Protein AF-A0AAJ6YQG0-F1 (afdb_monomer_lite)

Structure (mmCIF, N/CA/C/O backbone):
data_AF-A0AAJ6YQG0-F1
#
_entry.id   AF-A0AAJ6YQG0-F1
#
loop_
_atom_site.group_PDB
_atom_site.id
_atom_site.type_symbol
_atom_site.label_atom_id
_atom_site.label_alt_id
_atom_site.label_comp_id
_atom_site.label_asym_id
_atom_site.label_entity_id
_atom_site.label_seq_id
_atom_site.pdbx_PDB_ins_code
_atom_site.Cartn_x
_atom_site.Cartn_y
_atom_site.Cartn_z
_atom_site.occupancy
_atom_site.B_iso_or_equiv
_atom_site.auth_seq_id
_atom_site.auth_comp_id
_atom_site.auth_asym_id
_atom_site.auth_atom_id
_atom_site.pdbx_PDB_model_num
ATOM 1 N N . MET A 1 1 ? -29.205 21.808 -17.549 1.00 44.16 1 MET A N 1
ATOM 2 C CA . MET A 1 1 ? -29.295 21.828 -19.025 1.00 44.16 1 MET A CA 1
ATOM 3 C C . MET A 1 1 ? -27.979 22.321 -19.609 1.00 44.16 1 MET A C 1
ATOM 5 O O . MET A 1 1 ? -27.707 23.507 -19.502 1.00 44.16 1 MET A O 1
ATOM 9 N N . LYS A 1 2 ? -27.175 21.412 -20.169 1.00 38.16 2 LYS A N 1
ATOM 10 C CA . LYS A 1 2 ? -26.395 21.542 -21.417 1.00 38.16 2 LYS A CA 1
ATOM 11 C C . LYS A 1 2 ? -25.356 20.422 -21.442 1.00 38.16 2 LYS A C 1
ATOM 13 O O . LYS A 1 2 ? -24.419 20.376 -20.659 1.00 38.16 2 LYS A O 1
ATOM 18 N N . THR A 1 3 ? -25.653 19.485 -22.323 1.00 34.88 3 THR A N 1
ATOM 19 C CA . THR A 1 3 ? -24.883 18.332 -22.767 1.00 34.88 3 THR A CA 1
ATOM 20 C C . THR A 1 3 ? -23.610 18.764 -23.490 1.00 34.88 3 THR A C 1
ATOM 22 O O . THR A 1 3 ? -23.676 19.640 -24.352 1.00 34.88 3 THR A O 1
ATOM 25 N N . GLN A 1 4 ? -22.495 18.084 -23.234 1.00 42.38 4 GLN A N 1
ATOM 26 C CA . GLN A 1 4 ? -21.408 17.962 -24.203 1.00 42.38 4 GLN A CA 1
ATOM 27 C C . GLN A 1 4 ? -21.122 16.480 -24.440 1.00 42.38 4 GLN A C 1
ATOM 29 O O . GLN A 1 4 ? -20.948 15.693 -23.514 1.00 42.38 4 GLN A O 1
ATOM 34 N N . TYR A 1 5 ? -21.196 16.135 -25.720 1.00 38.44 5 TYR A N 1
ATOM 35 C CA . TYR A 1 5 ? -21.030 14.820 -26.311 1.00 38.44 5 TYR A CA 1
ATOM 36 C C . TYR A 1 5 ? -19.570 14.355 -26.249 1.00 38.44 5 TYR A C 1
ATOM 38 O O . TYR A 1 5 ? -18.657 15.131 -26.516 1.00 38.44 5 TYR A O 1
ATOM 46 N N . CYS A 1 6 ? -19.380 13.060 -26.005 1.00 33.62 6 CYS A N 1
ATOM 47 C CA . CYS A 1 6 ? -18.170 12.317 -26.339 1.00 33.62 6 CYS A CA 1
ATOM 48 C C . CYS A 1 6 ? -18.461 11.529 -27.633 1.00 33.62 6 CYS A C 1
ATOM 50 O O . CYS A 1 6 ? -19.398 10.724 -27.634 1.00 33.62 6 CYS A O 1
ATOM 52 N N . PRO A 1 7 ? -17.756 11.768 -28.753 1.00 49.28 7 PRO A N 1
ATOM 53 C CA . PRO A 1 7 ? -17.841 10.905 -29.921 1.00 49.28 7 PRO A CA 1
ATOM 54 C C . PRO A 1 7 ? -16.846 9.748 -29.751 1.00 49.28 7 PRO A C 1
ATOM 56 O O . PRO A 1 7 ? -15.781 9.945 -29.180 1.00 49.28 7 PRO A O 1
ATOM 59 N N . LEU A 1 8 ? -17.175 8.574 -30.299 1.00 42.28 8 LEU A N 1
ATOM 60 C CA . LEU A 1 8 ? -16.436 7.294 -30.228 1.00 42.28 8 LEU A CA 1
ATOM 61 C C . LEU A 1 8 ? -16.879 6.309 -29.130 1.00 42.28 8 LEU A C 1
ATOM 63 O O . LEU A 1 8 ? -16.070 5.635 -28.508 1.00 42.28 8 LEU A O 1
ATOM 67 N N . CYS A 1 9 ? -18.190 6.118 -28.992 1.00 35.25 9 CYS A N 1
ATOM 68 C CA . CYS A 1 9 ? -18.743 4.826 -28.582 1.00 35.25 9 CYS A CA 1
ATOM 69 C C . CYS A 1 9 ? -19.637 4.321 -29.713 1.00 35.25 9 CYS A C 1
ATOM 71 O O . CYS A 1 9 ? -20.825 4.643 -29.758 1.00 35.25 9 CYS A O 1
ATOM 73 N N . ASN A 1 10 ? -19.061 3.554 -30.644 1.00 37.44 10 ASN A N 1
ATOM 74 C CA . ASN A 1 10 ? -19.851 2.738 -31.556 1.00 37.44 10 ASN A CA 1
ATOM 75 C C . ASN A 1 10 ? -19.895 1.298 -31.046 1.00 37.44 10 ASN A C 1
ATOM 77 O O . ASN A 1 10 ? -18.898 0.716 -30.631 1.00 37.44 10 ASN A O 1
ATOM 81 N N . ARG A 1 11 ? -21.129 0.811 -31.017 1.00 39.31 11 ARG A N 1
ATOM 82 C CA . ARG A 1 11 ? -21.650 -0.382 -30.360 1.00 39.31 11 ARG A CA 1
ATOM 83 C C . ARG A 1 11 ? -21.027 -1.680 -30.868 1.00 39.31 11 ARG A C 1
ATOM 85 O O . ARG A 1 11 ? -20.814 -1.851 -32.061 1.00 39.31 11 ARG A O 1
ATOM 92 N N . GLY A 1 12 ? -20.942 -2.641 -29.956 1.00 31.73 12 GLY A N 1
ATOM 93 C CA . GLY A 1 12 ? -20.806 -4.060 -30.262 1.00 31.73 12 GLY A CA 1
ATOM 94 C C . GLY A 1 12 ? -20.997 -4.905 -29.008 1.00 31.73 12 GLY A C 1
ATOM 95 O O . GLY A 1 12 ? -20.065 -5.553 -28.556 1.00 31.73 12 GLY A O 1
ATOM 96 N N . GLY A 1 13 ? -22.181 -4.839 -28.395 1.00 33.53 13 GLY A N 1
ATOM 97 C CA . GLY A 1 13 ? -22.559 -5.770 -27.336 1.00 33.53 13 GLY A CA 1
ATOM 98 C C . GLY A 1 13 ? -23.058 -7.076 -27.943 1.00 33.53 13 GLY A C 1
ATOM 99 O O . GLY A 1 13 ? -23.941 -7.039 -28.795 1.00 33.53 13 GLY A O 1
ATOM 100 N N . LEU A 1 14 ? -22.539 -8.209 -27.470 1.00 32.84 14 LEU A N 1
ATOM 101 C CA . LEU A 1 14 ? -23.221 -9.498 -27.533 1.00 32.84 14 LEU A CA 1
ATOM 102 C C . LEU A 1 14 ? -22.923 -10.312 -26.267 1.00 32.84 14 LEU A C 1
ATOM 104 O O . LEU A 1 14 ? -21.795 -10.434 -25.802 1.00 32.84 14 LEU A O 1
ATOM 108 N N . SER A 1 15 ? -24.033 -10.792 -25.723 1.00 30.45 15 SER A N 1
ATOM 109 C CA . SER A 1 15 ? -24.281 -11.592 -24.531 1.00 30.45 15 SER A CA 1
ATOM 110 C C . SER A 1 15 ? -23.347 -12.783 -24.288 1.00 30.45 15 SER A C 1
ATOM 112 O O . SER A 1 15 ? -23.173 -13.635 -25.152 1.00 30.45 15 SER A O 1
ATOM 114 N N . VAL A 1 16 ? -22.906 -12.883 -23.029 1.00 35.56 16 VAL A N 1
ATOM 115 C CA . VAL A 1 16 ? -22.889 -14.066 -22.141 1.00 35.56 16 VAL A CA 1
ATOM 116 C C . VAL A 1 16 ? -23.195 -15.417 -22.801 1.00 35.56 16 VAL A C 1
ATOM 118 O O . VAL A 1 16 ? -24.342 -15.654 -23.188 1.00 35.56 16 VAL A O 1
ATOM 121 N N . ARG A 1 17 ? -22.226 -16.344 -22.743 1.00 32.53 17 ARG A N 1
ATOM 122 C CA . ARG A 1 17 ? -22.453 -17.763 -22.414 1.00 32.53 17 ARG A CA 1
ATOM 123 C C . ARG A 1 17 ? -21.289 -18.303 -21.583 1.00 32.53 17 ARG A C 1
ATOM 125 O O . ARG A 1 17 ? -20.129 -18.172 -21.957 1.00 32.53 17 ARG A O 1
ATOM 132 N N . ASN A 1 18 ? -21.653 -18.872 -20.438 1.00 36.12 18 ASN A N 1
ATOM 133 C CA . ASN A 1 18 ? -20.828 -19.762 -19.635 1.00 36.12 18 ASN A CA 1
ATOM 134 C C . ASN A 1 18 ? -20.522 -21.009 -20.460 1.00 36.12 18 ASN A C 1
ATOM 136 O O . ASN A 1 18 ? -21.467 -21.557 -21.009 1.00 36.12 18 ASN A O 1
ATOM 140 N N . ASP A 1 19 ? -19.277 -21.480 -20.454 1.00 33.25 19 ASP A N 1
ATOM 141 C CA . ASP A 1 19 ? -18.988 -22.907 -20.563 1.00 33.25 19 ASP A CA 1
ATOM 142 C C . ASP A 1 19 ? -17.667 -23.224 -19.857 1.00 33.25 19 ASP A C 1
ATOM 144 O O . ASP A 1 19 ? -16.580 -22.761 -20.200 1.00 33.25 19 ASP A O 1
ATOM 148 N N . THR A 1 20 ? -17.812 -24.011 -18.800 1.00 38.44 20 THR A N 1
ATOM 149 C CA . THR A 1 20 ? -16.765 -24.740 -18.099 1.00 38.44 20 THR A CA 1
ATOM 150 C C . THR A 1 20 ? -16.126 -25.755 -19.041 1.00 38.44 20 THR A C 1
ATOM 152 O O . THR A 1 20 ? -16.835 -26.624 -19.549 1.00 38.44 20 THR A O 1
ATOM 155 N N . VAL A 1 21 ? -14.801 -25.735 -19.205 1.00 34.84 21 VAL A N 1
ATOM 156 C CA . VAL A 1 21 ? -14.078 -26.862 -19.810 1.00 34.84 21 VAL A CA 1
ATOM 157 C C . VAL A 1 21 ? -12.979 -27.331 -18.869 1.00 34.84 21 VAL A C 1
ATOM 159 O O . VAL A 1 21 ? -12.197 -26.556 -18.323 1.00 34.84 21 VAL A O 1
ATOM 162 N N . LYS A 1 22 ? -13.043 -28.637 -18.634 1.00 30.55 22 LYS A N 1
ATOM 163 C CA . LYS A 1 22 ? -12.295 -29.444 -17.687 1.00 30.55 22 LYS A CA 1
ATOM 164 C C . LYS A 1 22 ? -10.837 -29.619 -18.112 1.00 30.55 22 LYS A C 1
ATOM 166 O O . LYS A 1 22 ? -10.517 -29.666 -19.294 1.00 30.55 22 LYS A O 1
ATOM 171 N N . PHE A 1 23 ? -10.005 -29.788 -17.089 1.00 35.78 23 PHE A N 1
ATOM 172 C CA . PHE A 1 23 ? -8.740 -30.513 -17.126 1.00 35.78 23 PHE A CA 1
ATOM 173 C C . PHE A 1 23 ? -8.924 -31.919 -17.710 1.00 35.78 23 PHE A C 1
ATOM 175 O O . PHE A 1 23 ? -9.833 -32.610 -17.267 1.00 35.78 23 PHE A O 1
ATOM 182 N N . ASP A 1 24 ? -8.027 -32.315 -18.617 1.00 33.84 24 ASP A N 1
ATOM 183 C CA . ASP A 1 24 ? -7.441 -33.658 -18.780 1.00 33.84 24 ASP A CA 1
ATOM 184 C C . ASP A 1 24 ? -6.255 -33.511 -19.765 1.00 33.84 24 ASP A C 1
ATOM 186 O O . ASP A 1 24 ? -6.412 -32.981 -20.858 1.00 33.84 24 ASP A O 1
ATOM 190 N N . ASN A 1 25 ? -5.003 -33.608 -19.307 1.00 34.53 25 ASN A N 1
ATOM 191 C CA . ASN A 1 25 ? -4.170 -34.815 -19.197 1.00 34.53 25 ASN A CA 1
ATOM 192 C C . ASN A 1 25 ? -3.677 -35.412 -20.533 1.00 34.53 25 ASN A C 1
ATOM 194 O O . ASN A 1 25 ? -4.472 -35.765 -21.393 1.00 34.53 25 ASN A O 1
ATOM 198 N N . LEU A 1 26 ? -2.349 -35.647 -20.559 1.00 32.94 26 LEU A N 1
ATOM 199 C CA . LEU A 1 26 ? -1.550 -36.615 -21.345 1.00 32.94 26 LEU A CA 1
ATOM 200 C C . LEU A 1 26 ? -0.653 -36.067 -22.471 1.00 32.94 26 LEU A C 1
ATOM 202 O O . LEU A 1 26 ? -1.104 -35.794 -23.574 1.00 32.94 26 LEU A O 1
ATOM 206 N N . HIS A 1 27 ? 0.655 -36.011 -22.178 1.00 35.28 27 HIS A N 1
ATOM 207 C CA . HIS A 1 27 ? 1.763 -36.784 -22.791 1.00 35.28 27 HIS A CA 1
ATOM 208 C C . HIS A 1 27 ? 3.077 -35.989 -22.628 1.00 35.28 27 HIS A C 1
ATOM 210 O O . HIS A 1 27 ? 3.288 -34.955 -23.240 1.00 35.28 27 HIS A O 1
ATOM 216 N N . SER A 1 28 ? 3.929 -36.339 -21.661 1.00 33.56 28 SER A N 1
ATOM 217 C CA . SER A 1 28 ? 5.008 -37.330 -21.821 1.00 33.56 28 SER A CA 1
ATOM 218 C C . SER A 1 28 ? 6.065 -36.932 -22.861 1.00 33.56 28 SER A C 1
ATOM 220 O O . SER A 1 28 ? 6.014 -37.368 -24.008 1.00 33.56 28 SER A O 1
ATOM 222 N N . CYS A 1 29 ? 7.114 -36.251 -22.402 1.00 29.38 29 CYS A N 1
ATOM 223 C CA . CYS A 1 29 ? 8.467 -36.463 -22.913 1.00 29.38 29 CYS A CA 1
ATOM 224 C C . CYS A 1 29 ? 9.449 -36.433 -21.741 1.00 29.38 29 CYS A C 1
ATOM 226 O O . CYS A 1 29 ? 9.897 -35.385 -21.285 1.00 29.38 29 CYS A O 1
ATOM 228 N N . LYS A 1 30 ? 9.732 -37.631 -21.225 1.00 34.78 30 LYS A N 1
ATOM 229 C CA . LYS A 1 30 ? 10.922 -37.915 -20.431 1.00 34.78 30 LYS A CA 1
ATOM 230 C C . LYS A 1 30 ? 12.088 -38.015 -21.412 1.00 34.78 30 LYS A C 1
ATOM 232 O O . LYS A 1 30 ? 12.078 -38.921 -22.238 1.00 34.78 30 LYS A O 1
ATOM 237 N N . TYR A 1 31 ? 13.101 -37.171 -21.266 1.00 36.62 31 TYR A N 1
ATOM 238 C CA . TYR A 1 31 ? 14.457 -37.554 -21.639 1.00 36.62 31 TYR A CA 1
ATOM 239 C C . TYR A 1 31 ? 15.362 -37.386 -20.427 1.00 36.62 31 TYR A C 1
ATOM 241 O O . TYR A 1 31 ? 15.377 -36.361 -19.750 1.00 36.62 31 TYR A O 1
ATOM 249 N N . LEU A 1 32 ? 15.992 -38.511 -20.113 1.00 35.84 32 LEU A N 1
ATOM 250 C CA . LEU A 1 32 ? 16.819 -38.791 -18.960 1.00 35.84 32 LEU A CA 1
ATOM 251 C C . LEU A 1 32 ? 18.134 -38.015 -19.021 1.00 35.84 32 LEU A C 1
ATOM 253 O O . LEU A 1 32 ? 18.735 -37.863 -20.081 1.00 35.84 32 LEU A O 1
ATOM 257 N N . LEU A 1 33 ? 18.590 -37.607 -17.839 1.00 33.78 33 LEU A N 1
ATOM 258 C CA . LEU A 1 33 ? 19.973 -37.247 -17.576 1.00 33.78 33 LEU A CA 1
ATOM 259 C C . LEU A 1 33 ? 20.886 -38.469 -17.742 1.00 33.78 33 LEU A C 1
ATOM 261 O O . LEU A 1 33 ? 20.567 -39.555 -17.258 1.00 33.78 33 LEU A O 1
ATOM 265 N N . THR A 1 34 ? 22.082 -38.241 -18.277 1.00 39.59 34 THR A N 1
ATOM 266 C CA . THR A 1 34 ? 23.276 -39.042 -17.977 1.00 39.59 34 THR A CA 1
ATOM 267 C C . THR A 1 34 ? 24.453 -38.099 -17.730 1.00 39.59 34 THR A C 1
ATOM 269 O O . THR A 1 34 ? 24.782 -37.324 -18.630 1.00 39.59 34 THR A O 1
ATOM 272 N N . PRO A 1 35 ? 25.115 -38.145 -16.563 1.00 46.44 35 PRO A N 1
ATOM 273 C CA . PRO A 1 35 ? 26.438 -37.571 -16.385 1.00 46.44 35 PRO A CA 1
ATOM 274 C C . PRO A 1 35 ? 27.489 -38.669 -16.593 1.00 46.44 35 PRO A C 1
ATOM 276 O O . PRO A 1 35 ? 27.361 -39.761 -16.043 1.00 46.44 35 PRO A O 1
ATOM 279 N N . VAL A 1 36 ? 28.544 -38.389 -17.356 1.00 36.44 36 VAL A N 1
ATOM 280 C CA . VAL A 1 36 ? 29.751 -39.226 -17.360 1.00 36.44 36 VAL A CA 1
ATOM 281 C C . VAL A 1 36 ? 30.954 -38.328 -17.120 1.00 36.44 36 VAL A C 1
ATOM 283 O O . VAL A 1 36 ? 31.145 -37.303 -17.771 1.00 36.44 36 VAL A O 1
ATOM 286 N N . THR A 1 37 ? 31.690 -38.720 -16.091 1.00 35.41 37 THR A N 1
ATOM 287 C CA . THR A 1 37 ? 32.892 -38.119 -15.531 1.00 35.41 37 THR A CA 1
ATOM 288 C C . THR A 1 37 ? 34.122 -38.307 -16.418 1.00 35.41 37 THR A C 1
ATOM 290 O O . THR A 1 37 ? 34.143 -39.119 -17.338 1.00 35.41 37 THR A O 1
ATOM 293 N N . ALA A 1 38 ? 35.135 -37.507 -16.097 1.00 33.22 38 ALA A N 1
ATOM 294 C CA . ALA A 1 38 ? 36.383 -37.280 -16.803 1.00 33.22 38 ALA A CA 1
ATOM 295 C C . ALA A 1 38 ? 37.356 -38.476 -16.886 1.00 33.22 38 ALA A C 1
ATOM 297 O O . ALA A 1 38 ? 37.227 -39.459 -16.165 1.00 33.22 38 ALA A O 1
ATOM 298 N N . GLU A 1 39 ? 38.391 -38.241 -17.708 1.00 32.09 39 GLU A N 1
ATOM 299 C CA . GLU A 1 39 ? 39.729 -38.859 -17.749 1.00 32.09 39 GLU A CA 1
ATOM 300 C C . GLU A 1 39 ? 39.980 -39.970 -18.780 1.00 32.09 39 GLU A C 1
ATOM 302 O O . GLU A 1 39 ? 39.841 -41.158 -18.521 1.00 32.09 39 GLU A O 1
ATOM 307 N N . SER A 1 40 ? 40.545 -39.565 -19.924 1.00 33.28 40 SER A N 1
ATOM 308 C CA . SER A 1 40 ? 41.647 -40.305 -20.548 1.00 33.28 40 SER A CA 1
ATOM 309 C C . SER A 1 40 ? 42.506 -39.358 -21.390 1.00 33.28 40 SER A C 1
ATOM 311 O O . SER A 1 40 ? 42.191 -39.026 -22.534 1.00 33.28 40 SER A O 1
ATOM 313 N N . LEU A 1 41 ? 43.605 -38.909 -20.788 1.00 32.94 41 LEU A N 1
ATOM 314 C CA . LEU A 1 41 ? 44.771 -38.382 -21.485 1.00 32.94 41 LEU A CA 1
ATOM 315 C C . LEU A 1 41 ? 45.368 -39.494 -22.359 1.00 32.94 41 LEU A C 1
ATOM 317 O O . LEU A 1 41 ? 45.613 -40.591 -21.862 1.00 32.94 41 LEU A O 1
ATOM 321 N N . THR A 1 42 ? 45.661 -39.208 -23.626 1.00 32.62 42 THR A N 1
ATOM 322 C CA . THR A 1 42 ? 47.021 -39.231 -24.207 1.00 32.62 42 THR A CA 1
ATOM 323 C C . THR A 1 42 ? 46.982 -39.294 -25.736 1.00 32.62 42 THR A C 1
ATOM 325 O O . THR A 1 42 ? 46.169 -39.985 -26.337 1.00 32.62 42 THR A O 1
ATOM 328 N N . ASN A 1 43 ? 47.962 -38.610 -26.331 1.00 33.34 43 ASN A N 1
ATOM 329 C CA . ASN A 1 43 ? 48.446 -38.727 -27.707 1.00 33.34 43 ASN A CA 1
ATOM 330 C C . ASN A 1 43 ? 47.670 -37.983 -28.800 1.00 33.34 43 ASN A C 1
ATOM 332 O O . ASN A 1 43 ? 46.832 -38.543 -29.489 1.00 33.34 43 ASN A O 1
ATOM 336 N N . LEU A 1 44 ? 48.119 -36.754 -29.073 1.00 31.89 44 LEU A N 1
ATOM 337 C CA . LEU A 1 44 ? 48.793 -36.456 -30.344 1.00 31.89 44 LEU A CA 1
ATOM 338 C C . LEU A 1 44 ? 49.575 -35.145 -30.213 1.00 31.89 44 LEU A C 1
ATOM 340 O O . LEU A 1 44 ? 49.135 -34.051 -30.551 1.00 31.89 44 LEU A O 1
ATOM 344 N N . GLN A 1 45 ? 50.783 -35.290 -29.683 1.00 34.38 45 GLN A N 1
ATOM 345 C CA . GLN A 1 45 ? 51.794 -34.253 -29.604 1.00 34.38 45 GLN A CA 1
ATOM 346 C C . GLN A 1 45 ? 52.796 -34.509 -30.731 1.00 34.38 45 GLN A C 1
ATOM 348 O O . GLN A 1 45 ? 53.589 -35.442 -30.631 1.00 34.38 45 GLN A O 1
ATOM 353 N N . LYS A 1 46 ? 52.718 -33.718 -31.813 1.00 37.12 46 LYS A N 1
ATOM 354 C CA . LYS A 1 46 ? 53.845 -33.282 -32.672 1.00 37.12 46 LYS A CA 1
ATOM 355 C C . LYS A 1 46 ? 53.336 -32.550 -33.922 1.00 37.12 46 LYS A C 1
ATOM 357 O O . LYS A 1 46 ? 53.126 -33.158 -34.965 1.00 37.12 46 LYS A O 1
ATOM 362 N N . LYS A 1 47 ? 53.223 -31.225 -33.810 1.00 29.55 47 LYS A N 1
ATOM 363 C CA . LYS A 1 47 ? 53.710 -30.242 -34.799 1.00 29.55 47 LYS A CA 1
ATOM 364 C C . LYS A 1 47 ? 53.510 -28.833 -34.227 1.00 29.55 47 LYS A C 1
ATOM 366 O O . LYS A 1 47 ? 52.467 -28.225 -34.405 1.00 29.55 47 LYS A O 1
ATOM 371 N N . CYS A 1 48 ? 54.533 -28.339 -33.530 1.00 27.83 48 CYS A N 1
ATOM 372 C CA . CYS A 1 48 ? 54.686 -26.923 -33.205 1.00 27.83 48 CYS A CA 1
ATOM 373 C C . CYS A 1 48 ? 56.006 -26.426 -33.799 1.00 27.83 48 CYS A C 1
ATOM 375 O O . CYS A 1 48 ? 57.077 -26.740 -33.290 1.00 27.83 48 CYS A O 1
ATOM 377 N N . GLN A 1 49 ? 55.887 -25.654 -34.870 1.00 36.19 49 GLN A N 1
ATOM 378 C CA . GLN A 1 49 ? 56.764 -24.574 -35.328 1.00 36.19 49 GLN A CA 1
ATOM 379 C C . GLN A 1 49 ? 55.778 -23.636 -36.038 1.00 36.19 49 GLN A C 1
ATOM 381 O O . GLN A 1 49 ? 54.990 -24.119 -36.840 1.00 36.19 49 GLN A O 1
ATOM 386 N N . THR A 1 50 ? 55.635 -22.344 -35.802 1.00 33.34 50 THR A N 1
ATOM 387 C CA . THR A 1 50 ? 56.288 -21.309 -34.996 1.00 33.34 50 THR A CA 1
ATOM 388 C C . THR A 1 50 ? 55.312 -20.134 -35.073 1.00 33.34 50 THR A C 1
ATOM 390 O O . THR A 1 50 ? 54.823 -19.872 -36.164 1.00 33.34 50 THR A O 1
ATOM 393 N N . MET A 1 51 ? 55.049 -19.424 -33.978 1.00 30.16 51 MET A N 1
ATOM 394 C CA . MET A 1 51 ? 55.060 -17.954 -33.943 1.00 30.16 51 MET A CA 1
ATOM 395 C C . MET A 1 51 ? 54.887 -17.505 -32.493 1.00 30.16 51 MET A C 1
ATOM 397 O O . MET A 1 51 ? 53.824 -17.617 -31.889 1.00 30.16 51 MET A O 1
ATOM 401 N N . ASN A 1 52 ? 55.993 -17.015 -31.948 1.00 40.09 52 ASN A N 1
ATOM 402 C CA . ASN A 1 52 ? 56.054 -16.283 -30.700 1.00 40.09 52 ASN A CA 1
ATOM 403 C C . ASN A 1 52 ? 55.351 -14.932 -30.881 1.00 40.09 52 ASN A C 1
ATOM 405 O O . ASN A 1 52 ? 55.855 -14.083 -31.612 1.00 40.09 52 ASN A O 1
ATOM 409 N N . HIS A 1 53 ? 54.254 -14.698 -30.164 1.00 38.69 53 HIS A N 1
ATOM 410 C CA . HIS A 1 53 ? 53.912 -13.349 -29.723 1.00 38.69 53 HIS A CA 1
ATOM 411 C C . HIS A 1 53 ? 54.261 -13.252 -28.234 1.00 38.69 53 HIS A C 1
ATOM 413 O O . HIS A 1 53 ? 53.758 -14.060 -27.451 1.00 38.69 53 HIS A O 1
ATOM 419 N N . PRO A 1 54 ? 55.118 -12.308 -27.804 1.00 41.09 54 PRO A N 1
ATOM 420 C CA . PRO A 1 54 ? 55.315 -12.073 -26.386 1.00 41.09 54 PRO A CA 1
ATOM 421 C C . PRO A 1 54 ? 54.016 -11.480 -25.844 1.00 41.09 54 PRO A C 1
ATOM 423 O O . PRO A 1 54 ? 53.635 -10.360 -26.183 1.00 41.09 54 PRO A O 1
ATOM 426 N N . GLN A 1 55 ? 53.309 -12.255 -25.028 1.00 45.75 55 GLN A N 1
ATOM 427 C CA . GLN A 1 55 ? 52.144 -11.784 -24.297 1.00 45.75 55 GLN A CA 1
ATOM 428 C C . GLN A 1 55 ? 52.654 -10.837 -23.209 1.00 45.75 55 GLN A C 1
ATOM 430 O O . GLN A 1 55 ? 53.083 -11.244 -22.130 1.00 45.75 55 GLN A O 1
ATOM 435 N N . ILE A 1 56 ? 52.704 -9.552 -23.548 1.00 46.78 56 ILE A N 1
ATOM 436 C CA . ILE A 1 56 ? 53.030 -8.484 -22.611 1.00 46.78 56 ILE A CA 1
ATOM 437 C C . ILE A 1 56 ? 51.879 -8.440 -21.608 1.00 46.78 56 ILE A C 1
ATOM 439 O O . ILE A 1 56 ? 50.769 -8.027 -21.942 1.00 46.78 56 ILE A O 1
ATOM 443 N N . PHE A 1 57 ? 52.133 -8.878 -20.375 1.00 51.31 57 PHE A N 1
ATOM 444 C CA . PHE A 1 57 ? 51.246 -8.609 -19.251 1.00 51.31 57 PHE A CA 1
ATOM 445 C C . PHE A 1 57 ? 51.204 -7.093 -19.032 1.00 51.31 57 PHE A C 1
ATOM 447 O O . PHE A 1 57 ? 52.068 -6.503 -18.385 1.00 51.31 57 PHE A O 1
ATOM 454 N N . GLY A 1 58 ? 50.214 -6.446 -19.643 1.00 53.56 58 GLY A N 1
ATOM 455 C CA . GLY A 1 58 ? 49.923 -5.037 -19.436 1.00 53.56 58 GLY A CA 1
ATOM 456 C C . GLY A 1 58 ? 49.394 -4.826 -18.024 1.00 53.56 58 GLY A C 1
ATOM 457 O O . GLY A 1 58 ? 48.438 -5.473 -17.599 1.00 53.56 58 GLY A O 1
ATOM 458 N N . ASN A 1 59 ? 50.025 -3.915 -17.290 1.00 56.56 59 ASN A N 1
ATOM 459 C CA . ASN A 1 59 ? 49.611 -3.527 -15.949 1.00 56.56 59 ASN A CA 1
ATOM 460 C C . ASN A 1 59 ? 48.139 -3.063 -15.972 1.00 56.56 59 ASN A C 1
ATOM 462 O O . ASN A 1 59 ? 47.793 -2.083 -16.632 1.00 56.56 59 ASN A O 1
ATOM 466 N N . LEU A 1 60 ? 47.267 -3.758 -15.235 1.00 56.66 60 LEU A N 1
ATOM 467 C CA . LEU A 1 60 ? 45.810 -3.531 -15.164 1.00 56.66 60 LEU A CA 1
ATOM 468 C C . LEU A 1 60 ? 45.416 -2.184 -14.521 1.00 56.66 60 LEU A C 1
ATOM 470 O O . LEU A 1 60 ? 44.241 -1.918 -14.281 1.00 56.66 60 LEU A O 1
ATOM 474 N N . THR A 1 61 ? 46.387 -1.327 -14.216 1.00 53.06 61 THR A N 1
ATOM 475 C CA . THR A 1 61 ? 46.207 -0.044 -13.533 1.00 53.06 61 THR A CA 1
ATOM 476 C C . THR A 1 61 ? 45.688 1.080 -14.431 1.00 53.06 61 THR A C 1
ATOM 478 O O . THR A 1 61 ? 45.253 2.092 -13.893 1.00 53.06 61 THR A O 1
ATOM 481 N N . PHE A 1 62 ? 45.678 0.910 -15.758 1.00 51.84 62 PHE A N 1
ATOM 482 C CA . PHE A 1 62 ? 45.253 1.946 -16.717 1.00 51.84 62 PHE A CA 1
ATOM 483 C C . PHE A 1 62 ? 44.117 1.525 -17.667 1.00 51.84 62 PHE A C 1
ATOM 485 O O . PHE A 1 62 ? 43.847 2.200 -18.657 1.00 51.84 62 PHE A O 1
ATOM 492 N N . ASN A 1 63 ? 43.420 0.423 -17.377 1.00 52.19 63 ASN A N 1
ATOM 493 C CA . ASN A 1 63 ? 42.311 -0.038 -18.212 1.00 52.19 63 ASN A CA 1
ATOM 494 C C . ASN A 1 63 ? 41.015 0.722 -17.877 1.00 52.19 63 ASN A C 1
ATOM 496 O O . ASN A 1 63 ? 40.423 0.513 -16.820 1.00 52.19 63 ASN A O 1
ATOM 500 N N . GLN A 1 64 ? 40.546 1.576 -18.790 1.00 55.84 64 GLN A N 1
ATOM 501 C CA . GLN A 1 64 ? 39.393 2.471 -18.582 1.00 55.84 64 GLN A CA 1
ATOM 502 C C . GLN A 1 64 ? 38.035 1.740 -18.474 1.00 55.84 64 GLN A C 1
ATOM 504 O O . GLN A 1 64 ? 37.022 2.360 -18.171 1.00 55.84 64 GLN A O 1
ATOM 509 N N . ARG A 1 65 ? 38.012 0.416 -18.686 1.00 56.59 65 ARG A N 1
ATOM 510 C CA . ARG A 1 65 ? 36.827 -0.451 -18.534 1.00 56.59 65 ARG A CA 1
ATOM 511 C C . ARG A 1 65 ? 36.729 -1.136 -17.162 1.00 56.59 65 ARG A C 1
ATOM 513 O O . ARG A 1 65 ? 35.729 -1.787 -16.884 1.00 56.59 65 ARG A O 1
ATOM 520 N N . LEU A 1 66 ? 37.741 -1.001 -16.298 1.00 49.56 66 LEU A N 1
ATOM 521 C CA . LEU A 1 66 ? 37.720 -1.535 -14.932 1.00 49.56 66 LEU A CA 1
ATOM 522 C C . LEU A 1 66 ? 37.292 -0.442 -13.945 1.00 49.56 66 LEU A C 1
ATOM 524 O O . LEU A 1 66 ? 38.115 0.305 -13.417 1.00 49.56 66 LEU A O 1
ATOM 528 N N . MET A 1 67 ? 35.990 -0.372 -13.674 1.00 44.03 67 MET A N 1
ATOM 529 C CA . MET A 1 67 ? 35.434 0.448 -12.597 1.00 44.03 67 MET A CA 1
ATOM 530 C C . MET A 1 67 ? 35.820 -0.164 -11.244 1.00 44.03 67 MET A C 1
ATOM 532 O O . MET A 1 67 ? 35.244 -1.155 -10.799 1.00 44.03 67 MET A O 1
ATOM 536 N N . ARG A 1 68 ? 36.820 0.416 -10.571 1.00 52.91 68 ARG A N 1
ATOM 537 C CA . ARG A 1 68 ? 37.060 0.148 -9.148 1.00 52.91 68 ARG A CA 1
ATOM 538 C C . ARG A 1 68 ? 35.974 0.868 -8.356 1.00 52.91 68 ARG A C 1
ATOM 540 O O . ARG A 1 68 ? 36.021 2.088 -8.224 1.00 52.91 68 ARG A O 1
ATOM 547 N N . ASN A 1 69 ? 35.004 0.118 -7.845 1.00 39.31 69 ASN A N 1
ATOM 548 C CA . ASN A 1 69 ? 33.995 0.637 -6.928 1.00 39.31 69 ASN A CA 1
ATOM 549 C C . ASN A 1 69 ? 34.690 1.272 -5.714 1.00 39.31 69 ASN A C 1
ATOM 551 O O . ASN A 1 69 ? 35.304 0.581 -4.902 1.00 39.31 69 ASN A O 1
ATOM 555 N N . ASN A 1 70 ? 34.614 2.597 -5.613 1.00 47.66 70 ASN A N 1
ATOM 556 C CA . ASN A 1 70 ? 35.098 3.345 -4.464 1.00 47.66 70 ASN A CA 1
ATOM 557 C C . ASN A 1 70 ? 33.980 3.398 -3.411 1.00 47.66 70 ASN A C 1
ATOM 559 O O . ASN A 1 70 ? 32.994 4.104 -3.600 1.00 47.66 70 ASN A O 1
ATOM 563 N N . ILE A 1 71 ? 34.113 2.629 -2.326 1.00 41.34 71 ILE A N 1
ATOM 564 C CA . ILE A 1 71 ? 33.107 2.541 -1.246 1.00 41.34 71 ILE A CA 1
ATOM 565 C C . ILE A 1 71 ? 33.416 3.494 -0.072 1.00 41.34 71 ILE A C 1
ATOM 567 O O . ILE A 1 71 ? 32.617 3.619 0.846 1.00 41.34 71 ILE A O 1
ATOM 571 N N . PHE A 1 72 ? 34.496 4.279 -0.107 1.00 43.09 72 PHE A N 1
ATOM 572 C CA . PHE A 1 72 ? 34.763 5.270 0.945 1.00 43.09 72 PHE A CA 1
ATOM 573 C C . PHE A 1 72 ? 34.736 6.691 0.390 1.00 43.09 72 PHE A C 1
ATOM 575 O O . PHE A 1 72 ? 35.761 7.285 0.069 1.00 43.09 72 PHE A O 1
ATOM 582 N N . SER A 1 73 ? 33.525 7.237 0.292 1.00 38.34 73 SER A N 1
ATOM 583 C CA . SER A 1 73 ? 33.305 8.675 0.131 1.00 38.34 73 SER A CA 1
ATOM 584 C C . SER A 1 73 ? 33.005 9.281 1.500 1.00 38.34 73 SER A C 1
ATOM 586 O O . SER A 1 73 ? 31.849 9.453 1.875 1.00 38.34 73 SER A O 1
ATOM 588 N N . THR A 1 74 ? 34.047 9.589 2.269 1.00 46.12 74 THR A N 1
ATOM 589 C CA . THR A 1 74 ? 33.940 10.549 3.375 1.00 46.12 74 THR A CA 1
ATOM 590 C C . THR A 1 74 ? 34.019 11.948 2.755 1.00 46.12 74 THR A C 1
ATOM 592 O O . THR A 1 74 ? 34.964 12.202 2.002 1.00 46.12 74 THR A O 1
ATOM 595 N N . PRO A 1 75 ? 33.070 12.868 3.002 1.00 45.12 75 PRO A N 1
ATOM 596 C CA . PRO A 1 75 ? 33.122 14.192 2.400 1.00 45.12 75 PRO A CA 1
ATOM 597 C C . PRO A 1 75 ? 34.237 15.002 3.070 1.00 45.12 75 PRO A C 1
ATOM 599 O O . PRO A 1 75 ? 34.081 15.490 4.187 1.00 45.12 75 PRO A O 1
ATOM 602 N N . VAL A 1 76 ? 35.381 15.137 2.396 1.00 44.56 76 VAL A N 1
ATOM 603 C CA . VAL A 1 76 ? 36.406 16.113 2.776 1.00 44.56 76 VAL A CA 1
ATOM 604 C C . VAL A 1 76 ? 36.087 17.417 2.060 1.00 44.56 76 VAL A C 1
ATOM 606 O O . VAL A 1 76 ? 36.075 17.496 0.832 1.00 44.56 76 VAL A O 1
ATOM 609 N N . VAL A 1 77 ? 35.794 18.427 2.871 1.00 45.09 77 VAL A N 1
ATOM 610 C CA . VAL A 1 77 ? 35.600 19.822 2.485 1.00 45.09 77 VAL A CA 1
ATOM 611 C C . VAL A 1 77 ? 36.765 20.288 1.605 1.00 45.09 77 VAL A C 1
ATOM 613 O O . VAL A 1 77 ? 37.938 20.081 1.910 1.00 45.09 77 VAL A O 1
ATOM 616 N N . MET A 1 78 ? 36.412 20.892 0.476 1.00 41.88 78 MET A N 1
ATOM 617 C CA . MET A 1 78 ? 37.327 21.381 -0.546 1.00 41.88 78 MET A CA 1
ATOM 618 C C . MET A 1 78 ? 38.083 22.630 -0.071 1.00 41.88 78 MET A C 1
ATOM 620 O O . MET A 1 78 ? 37.546 23.733 -0.123 1.00 41.88 78 MET A O 1
ATOM 624 N N . ASP A 1 79 ? 39.366 22.484 0.262 1.00 47.84 79 ASP A N 1
ATOM 625 C CA . ASP A 1 79 ? 40.340 23.586 0.223 1.00 47.84 79 ASP A CA 1
ATOM 626 C C . ASP A 1 79 ? 40.688 23.882 -1.255 1.00 47.84 79 ASP A C 1
ATOM 628 O O . ASP A 1 79 ? 41.706 23.430 -1.795 1.00 47.84 79 ASP A O 1
ATOM 632 N N . CYS A 1 80 ? 39.797 24.606 -1.942 1.00 56.00 80 CYS A N 1
ATOM 633 C CA . CYS A 1 80 ? 39.856 24.904 -3.382 1.00 56.00 80 CYS A CA 1
ATOM 634 C C . CYS A 1 80 ? 41.164 25.611 -3.810 1.00 56.00 80 CYS A C 1
ATOM 636 O O . CYS A 1 80 ? 41.707 25.347 -4.884 1.00 56.00 80 CYS A O 1
ATOM 638 N N . GLU A 1 81 ? 41.737 26.441 -2.940 1.00 56.44 81 GLU A N 1
ATOM 639 C CA . GLU A 1 81 ? 42.918 27.257 -3.251 1.00 56.44 81 GLU A CA 1
ATOM 640 C C . GLU A 1 81 ? 44.213 26.430 -3.305 1.00 56.44 81 GLU A C 1
ATOM 642 O O . GLU A 1 81 ? 45.034 26.579 -4.214 1.00 56.44 81 GLU A O 1
ATOM 647 N N . LYS A 1 82 ? 44.386 25.466 -2.390 1.00 58.12 82 LYS A N 1
ATOM 648 C CA . LYS A 1 82 ? 45.611 24.646 -2.312 1.00 58.12 82 LYS A CA 1
ATOM 649 C C . LYS A 1 82 ? 45.734 23.675 -3.493 1.00 58.12 82 LYS A C 1
ATOM 651 O O . LYS A 1 82 ? 46.848 23.353 -3.914 1.00 58.12 82 LYS A O 1
ATOM 656 N N . ALA A 1 83 ? 44.612 23.221 -4.055 1.00 61.31 83 ALA A N 1
ATOM 657 C CA . ALA A 1 83 ? 44.590 22.349 -5.231 1.00 61.31 83 ALA A CA 1
ATOM 658 C C . ALA A 1 83 ? 44.926 23.104 -6.532 1.00 61.31 83 ALA A C 1
ATOM 660 O O . ALA A 1 83 ? 45.634 22.570 -7.391 1.00 61.31 83 ALA A O 1
ATOM 661 N N . GLN A 1 84 ? 44.479 24.357 -6.664 1.00 66.62 84 GLN A N 1
ATOM 662 C CA . GLN A 1 84 ? 44.796 25.214 -7.812 1.00 66.62 84 GLN A CA 1
ATOM 663 C C . GLN A 1 84 ? 46.274 25.636 -7.815 1.00 66.62 84 GLN A C 1
ATOM 665 O O . GLN A 1 84 ? 46.941 25.540 -8.849 1.00 66.62 84 GLN A O 1
ATOM 670 N N . VAL A 1 85 ? 46.828 25.981 -6.646 1.00 71.12 85 VAL A N 1
ATOM 671 C CA . VAL A 1 85 ? 48.253 26.325 -6.493 1.00 71.12 85 VAL A CA 1
ATOM 672 C C . VAL A 1 85 ? 49.161 25.134 -6.832 1.00 71.12 85 VAL A C 1
ATOM 674 O O . VAL A 1 85 ? 50.161 25.305 -7.530 1.00 71.12 85 VAL A O 1
ATOM 677 N N . LYS A 1 86 ? 48.796 23.905 -6.436 1.00 72.38 86 LYS A N 1
ATOM 678 C CA . LYS A 1 86 ? 49.548 22.690 -6.810 1.00 72.38 86 LYS A CA 1
ATOM 679 C C . LYS A 1 86 ? 49.563 22.451 -8.323 1.00 72.38 86 LYS A C 1
ATOM 681 O O . LYS A 1 86 ? 50.630 22.179 -8.871 1.00 72.38 86 LYS A O 1
ATOM 686 N N . LYS A 1 87 ? 48.424 22.622 -9.008 1.00 74.38 87 LYS A N 1
ATOM 687 C CA . LYS A 1 87 ? 48.348 22.518 -10.478 1.00 74.38 87 LYS A CA 1
ATOM 688 C C . LYS A 1 87 ? 49.194 23.587 -11.177 1.00 74.38 87 LYS A C 1
ATOM 690 O O . LYS A 1 87 ? 49.874 23.273 -12.151 1.00 74.38 87 LYS A O 1
ATOM 695 N N . TYR A 1 88 ? 49.211 24.820 -10.665 1.00 75.31 88 TYR A N 1
ATOM 696 C CA . TYR A 1 88 ? 50.041 25.901 -11.209 1.00 75.31 88 TYR A CA 1
ATOM 697 C C . TYR A 1 88 ? 51.546 25.633 -11.026 1.00 75.31 88 TYR A C 1
ATOM 699 O O . TYR A 1 88 ? 52.323 25.799 -11.966 1.00 75.31 88 TYR A O 1
ATOM 707 N N . ILE A 1 89 ? 51.964 25.134 -9.856 1.00 79.50 89 ILE A N 1
ATOM 708 C CA . ILE A 1 89 ? 53.362 24.746 -9.588 1.00 79.50 89 ILE A CA 1
ATOM 709 C C . ILE A 1 89 ? 53.794 23.583 -10.492 1.00 79.50 89 ILE A C 1
ATOM 711 O O . ILE A 1 89 ? 54.904 23.598 -11.030 1.00 79.50 89 ILE A O 1
ATOM 715 N N . GLU A 1 90 ? 52.931 22.587 -10.695 1.00 79.06 90 GLU A N 1
ATOM 716 C CA . GLU A 1 90 ? 53.225 21.448 -11.569 1.00 79.06 90 GLU A CA 1
ATOM 717 C C . GLU A 1 90 ? 53.308 21.865 -13.046 1.00 79.06 90 GLU A C 1
ATOM 719 O O . GLU A 1 90 ?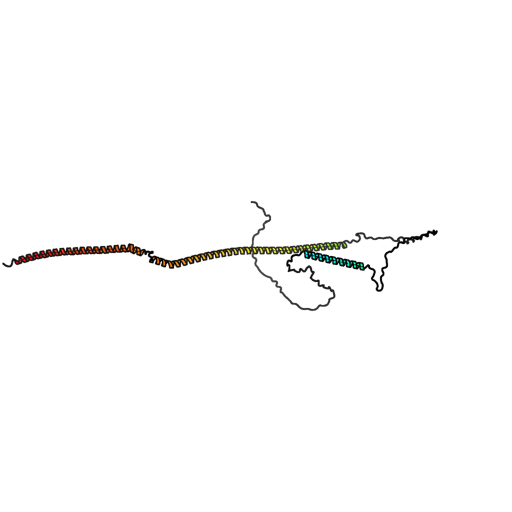 54.229 21.450 -13.754 1.00 79.06 90 GLU A O 1
ATOM 724 N N . MET A 1 91 ? 52.423 22.759 -13.500 1.00 79.19 91 MET A N 1
ATOM 725 C CA . MET A 1 91 ? 52.488 23.337 -14.846 1.00 79.19 91 MET A CA 1
ATOM 726 C C . MET A 1 91 ? 53.792 24.128 -15.054 1.00 79.19 91 MET A C 1
ATOM 728 O O . MET A 1 91 ? 54.454 23.959 -16.082 1.00 79.19 91 MET A O 1
ATOM 732 N N . LYS A 1 92 ? 54.218 24.915 -14.055 1.00 81.88 92 LYS A N 1
ATOM 733 C CA . LYS A 1 92 ? 55.470 25.690 -14.093 1.00 81.88 92 LYS A CA 1
ATOM 734 C C . LYS A 1 92 ? 56.710 24.784 -14.127 1.00 81.88 92 LYS A C 1
ATOM 736 O O . LYS A 1 92 ? 57.633 25.053 -14.893 1.00 81.88 92 LYS A O 1
ATOM 741 N N . LYS A 1 93 ? 56.699 23.666 -13.384 1.00 81.12 93 LYS A N 1
ATOM 742 C CA . LYS A 1 93 ? 57.749 22.628 -13.449 1.00 81.12 93 LYS A CA 1
ATOM 743 C C . LYS A 1 93 ? 57.800 21.934 -14.813 1.00 81.12 93 LYS A C 1
ATOM 745 O O . LYS A 1 93 ? 58.884 21.714 -15.346 1.00 81.12 93 LYS A O 1
ATOM 750 N N . ARG A 1 94 ? 56.650 21.621 -15.420 1.00 81.25 94 ARG A N 1
ATOM 751 C CA . ARG A 1 94 ? 56.604 21.023 -16.768 1.00 81.25 94 ARG A CA 1
ATOM 752 C C . ARG A 1 94 ? 57.131 21.984 -17.838 1.00 81.25 94 ARG A C 1
ATOM 754 O O . ARG A 1 94 ? 57.847 21.549 -18.734 1.00 81.25 94 ARG A O 1
ATOM 761 N N . GLN A 1 95 ? 56.840 23.281 -17.729 1.00 82.00 95 GLN A N 1
ATOM 762 C CA . GLN A 1 95 ? 57.390 24.295 -18.638 1.00 82.00 95 GLN A CA 1
ATOM 763 C C . GLN A 1 95 ? 58.906 24.476 -18.477 1.00 82.00 95 GLN A C 1
ATOM 765 O O . GLN A 1 95 ? 59.599 24.602 -19.485 1.00 82.00 95 GLN A O 1
ATOM 770 N N . SER A 1 96 ? 59.444 24.448 -17.250 1.00 80.56 96 SER A N 1
ATOM 771 C CA . SER A 1 96 ? 60.899 24.531 -17.045 1.00 80.56 96 SER A CA 1
ATOM 772 C C . SER A 1 96 ? 61.641 23.310 -17.595 1.00 80.56 96 SER A C 1
ATOM 774 O O . SER A 1 96 ? 62.725 23.469 -18.145 1.00 80.56 96 SER A O 1
ATOM 776 N N . VAL A 1 97 ? 61.047 22.112 -17.503 1.00 81.62 97 VAL A N 1
ATOM 777 C CA . VAL A 1 97 ? 61.618 20.887 -18.093 1.00 81.62 97 VAL A CA 1
ATOM 778 C C . VAL A 1 97 ? 61.597 20.956 -19.623 1.00 81.62 97 VAL A C 1
ATOM 780 O O . VAL A 1 97 ? 62.630 20.731 -20.240 1.00 81.62 97 VAL A O 1
ATOM 783 N N . ARG A 1 98 ? 60.481 21.386 -20.237 1.00 81.50 98 ARG A N 1
ATOM 784 C CA . ARG A 1 98 ? 60.405 21.576 -21.701 1.00 81.50 98 ARG A CA 1
ATOM 785 C C . ARG A 1 98 ? 61.444 22.574 -22.218 1.00 81.50 98 ARG A C 1
ATOM 787 O O . ARG A 1 98 ? 62.129 22.273 -23.186 1.00 81.50 98 ARG A O 1
ATOM 794 N N . LYS A 1 99 ? 61.623 23.713 -21.536 1.00 81.94 99 LYS A N 1
ATOM 795 C CA . LYS A 1 99 ? 62.667 24.694 -21.887 1.00 81.94 99 LYS A CA 1
ATOM 796 C C . LYS A 1 99 ? 64.080 24.126 -21.744 1.00 81.94 99 LYS A C 1
ATOM 798 O O . LYS A 1 99 ? 64.939 24.425 -22.566 1.00 81.94 99 LYS A O 1
ATOM 803 N N . TYR A 1 100 ? 64.332 23.328 -20.706 1.00 79.56 100 TYR A N 1
ATOM 804 C CA . TYR A 1 100 ? 65.626 22.672 -20.521 1.00 79.56 100 TYR A CA 1
ATOM 805 C C . TYR A 1 100 ? 65.909 21.660 -21.640 1.00 79.56 100 TYR A C 1
ATOM 807 O O . TYR A 1 100 ? 67.011 21.656 -22.183 1.00 79.56 100 TYR A O 1
ATOM 815 N N . ASP A 1 101 ? 64.916 20.863 -22.039 1.00 78.38 101 ASP A N 1
ATOM 816 C CA . ASP A 1 101 ? 65.051 19.892 -23.129 1.00 78.38 101 ASP A CA 1
ATOM 817 C C . ASP A 1 101 ? 6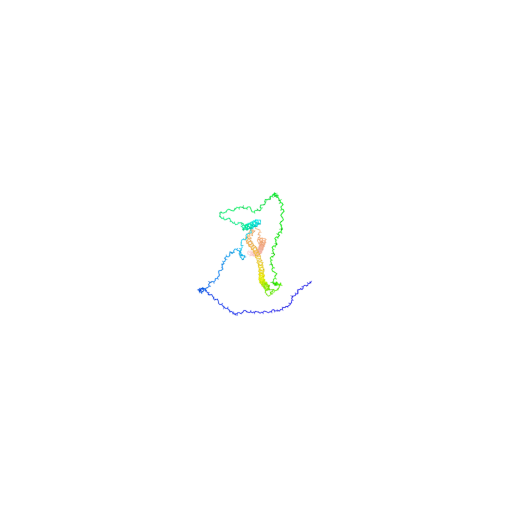5.227 20.576 -24.495 1.00 78.38 101 ASP A C 1
ATOM 819 O O . ASP A 1 101 ? 66.092 20.171 -25.271 1.00 78.38 101 ASP A O 1
ATOM 823 N N . GLU A 1 102 ? 64.495 21.660 -24.768 1.00 79.69 102 GLU A N 1
ATOM 824 C CA . GLU A 1 102 ? 64.682 22.490 -25.969 1.00 79.69 102 GLU A CA 1
ATOM 825 C C . GLU A 1 102 ? 66.095 23.083 -26.032 1.00 79.69 102 GLU A C 1
ATOM 827 O O . GLU A 1 102 ? 66.767 22.965 -27.058 1.00 79.69 102 GLU A O 1
ATOM 832 N N . LEU A 1 103 ? 66.598 23.640 -24.923 1.00 76.88 103 LEU A N 1
ATOM 833 C CA . LEU A 1 103 ? 67.979 24.125 -24.822 1.00 76.88 103 LEU A CA 1
ATOM 834 C C . LEU A 1 103 ? 68.998 22.998 -25.011 1.00 76.88 103 LEU A C 1
ATOM 836 O O . LEU A 1 103 ? 70.035 23.206 -25.638 1.00 76.88 103 LEU A O 1
ATOM 840 N N . LYS A 1 104 ? 68.713 21.791 -24.514 1.00 77.94 104 LYS A N 1
ATOM 841 C CA . LYS A 1 104 ? 69.578 20.616 -24.679 1.00 77.94 104 LYS A CA 1
ATOM 842 C C . LYS A 1 104 ? 69.628 20.154 -26.138 1.00 77.94 104 LYS A C 1
ATOM 844 O O . LYS A 1 104 ? 70.705 19.822 -26.627 1.00 77.94 104 LYS A O 1
ATOM 849 N N . VAL A 1 105 ? 68.498 20.190 -26.848 1.00 75.62 105 VAL A N 1
ATOM 850 C CA . VAL A 1 105 ? 68.411 19.881 -28.286 1.00 75.62 105 VAL A CA 1
ATOM 851 C C . VAL A 1 105 ? 69.097 20.957 -29.132 1.00 75.62 105 VAL A C 1
ATOM 853 O O . VAL A 1 105 ? 69.819 20.616 -30.068 1.00 75.62 105 VAL A O 1
ATOM 856 N N . LEU A 1 106 ? 68.927 22.242 -28.805 1.00 71.31 106 LEU A N 1
ATOM 857 C CA . LEU A 1 106 ? 69.624 23.339 -29.487 1.00 71.31 106 LEU A CA 1
ATOM 858 C C . LEU A 1 106 ? 71.140 23.282 -29.257 1.00 71.31 106 LEU A C 1
ATOM 860 O O . LEU A 1 106 ? 71.899 23.347 -30.223 1.00 71.31 106 LEU A O 1
ATOM 864 N N . ASN A 1 107 ? 71.588 23.053 -28.019 1.00 68.31 107 ASN A N 1
ATOM 865 C CA . ASN A 1 107 ? 73.005 22.835 -27.714 1.00 68.31 107 ASN A CA 1
ATOM 866 C C . ASN A 1 107 ? 73.555 21.602 -28.444 1.00 68.31 107 ASN A C 1
ATOM 868 O O . ASN A 1 107 ? 74.645 21.660 -29.005 1.00 68.31 107 ASN A O 1
ATOM 872 N N . ALA A 1 108 ? 72.794 20.506 -28.526 1.00 67.00 108 ALA A N 1
ATOM 873 C CA . ALA A 1 108 ? 73.204 19.324 -29.285 1.00 67.00 108 ALA A CA 1
ATOM 874 C C . ALA A 1 108 ? 73.326 19.588 -30.799 1.00 67.00 108 ALA A C 1
ATOM 876 O O . ALA A 1 108 ? 74.165 18.968 -31.453 1.00 67.00 108 ALA A O 1
ATOM 877 N N . LYS A 1 109 ? 72.523 20.504 -31.362 1.00 61.44 109 LYS A N 1
ATOM 878 C CA . LYS A 1 109 ? 72.640 20.942 -32.765 1.00 61.44 109 LYS A CA 1
ATOM 879 C C . LYS A 1 109 ? 73.845 21.862 -32.985 1.00 61.44 109 LYS A C 1
ATOM 881 O O . LYS A 1 109 ? 74.551 21.677 -33.971 1.00 61.44 109 LYS A O 1
ATOM 886 N N . LEU A 1 110 ? 74.129 22.781 -32.059 1.00 59.62 110 LEU A N 1
ATOM 887 C CA . LEU A 1 110 ? 75.314 23.653 -32.113 1.00 59.62 110 LEU A CA 1
ATOM 888 C C . LEU A 1 110 ? 76.630 22.866 -32.007 1.00 59.62 110 LEU A C 1
ATOM 890 O O . LEU A 1 110 ? 77.584 23.168 -32.716 1.00 59.62 110 LEU A O 1
ATOM 894 N N . VAL A 1 111 ? 76.667 21.798 -31.204 1.00 58.47 111 VAL A N 1
ATOM 895 C CA . VAL A 1 111 ? 77.855 20.933 -31.057 1.00 58.47 111 VAL A CA 1
ATOM 896 C C . VAL A 1 111 ? 78.209 20.182 -32.355 1.00 58.47 111 VAL A C 1
ATOM 898 O O . VAL A 1 111 ? 79.337 19.716 -32.498 1.00 58.47 111 VAL A O 1
ATOM 901 N N . ARG A 1 112 ? 77.299 20.090 -33.338 1.00 55.00 112 ARG A N 1
ATOM 902 C CA . ARG A 1 112 ? 77.564 19.410 -34.622 1.00 55.00 112 ARG A CA 1
ATOM 903 C C . ARG A 1 112 ? 78.073 20.318 -35.750 1.00 55.00 112 ARG A C 1
ATOM 905 O O . ARG A 1 112 ? 78.354 19.795 -36.822 1.00 55.00 112 ARG A O 1
ATOM 912 N N . ILE A 1 113 ? 78.237 21.627 -35.525 1.00 55.50 113 ILE A N 1
ATOM 913 C CA . ILE A 1 113 ? 78.831 22.571 -36.503 1.00 55.50 113 ILE A CA 1
ATOM 914 C C . ILE A 1 113 ? 80.088 23.246 -35.911 1.00 55.50 113 ILE A C 1
ATOM 916 O O . ILE A 1 113 ? 80.375 24.410 -36.163 1.00 55.50 113 ILE A O 1
ATOM 920 N N . GLY A 1 114 ? 80.840 22.523 -35.076 1.00 59.09 114 GLY A N 1
ATOM 921 C CA . GLY A 1 114 ? 82.122 22.977 -34.533 1.00 59.09 114 GLY A CA 1
ATOM 922 C C . GLY A 1 114 ? 83.295 22.247 -35.179 1.00 59.09 114 GLY A C 1
ATOM 923 O O . GLY A 1 114 ? 83.205 21.045 -35.431 1.00 59.09 114 GLY A O 1
ATOM 924 N N . THR A 1 115 ? 84.386 22.977 -35.432 1.00 60.50 115 THR A N 1
ATOM 925 C CA . THR A 1 115 ? 85.686 22.457 -35.885 1.00 60.50 115 THR A CA 1
ATOM 926 C C . THR A 1 115 ? 86.031 21.144 -35.164 1.00 60.50 115 THR A C 1
ATOM 928 O O . THR A 1 115 ? 85.874 21.074 -33.942 1.00 60.50 115 THR A O 1
ATOM 931 N N . PRO A 1 116 ? 86.471 20.095 -35.885 1.00 68.88 116 PRO A N 1
ATOM 932 C CA . PRO A 1 116 ? 86.685 18.766 -35.316 1.00 68.88 116 PRO A CA 1
ATOM 933 C C . PRO A 1 116 ? 87.646 18.774 -34.108 1.00 68.88 116 PRO A C 1
ATOM 935 O O . PRO A 1 116 ? 88.533 19.631 -34.027 1.00 68.88 116 PRO A O 1
ATOM 938 N N . PRO A 1 117 ? 87.480 17.830 -33.160 1.00 64.44 117 PRO A N 1
ATOM 939 C CA . PRO A 1 117 ? 88.227 17.803 -31.903 1.00 64.44 117 PRO A CA 1
ATOM 940 C C . PRO A 1 117 ? 89.736 17.625 -32.118 1.00 64.44 117 PRO A C 1
ATOM 942 O O . PRO A 1 117 ? 90.173 16.989 -33.077 1.00 64.44 117 PRO A O 1
ATOM 945 N N . LEU A 1 118 ? 90.533 18.173 -31.192 1.00 63.47 118 LEU A N 1
ATOM 946 C CA . LEU A 1 118 ? 91.994 18.163 -31.273 1.00 63.47 118 LEU A CA 1
ATOM 947 C C . LEU A 1 118 ? 92.549 16.733 -31.279 1.00 63.47 118 LEU A C 1
ATOM 949 O O . LEU A 1 118 ? 92.230 15.915 -30.415 1.00 63.47 118 LEU A O 1
ATOM 953 N N . ILE A 1 119 ? 93.446 16.462 -32.223 1.00 65.69 119 ILE A N 1
ATOM 954 C CA . ILE A 1 119 ? 94.222 15.222 -32.276 1.00 65.69 119 ILE A CA 1
ATOM 955 C C . ILE A 1 119 ? 95.319 15.279 -31.202 1.00 65.69 119 ILE A C 1
ATOM 957 O O . ILE A 1 119 ? 96.034 16.276 -31.073 1.00 65.69 119 ILE A O 1
ATOM 961 N N . THR A 1 120 ? 95.453 14.207 -30.418 1.00 69.00 120 THR A N 1
ATOM 962 C CA . THR A 1 120 ? 96.366 14.129 -29.270 1.00 69.00 120 THR A CA 1
ATOM 963 C C . THR A 1 120 ? 97.813 14.427 -29.686 1.00 69.00 120 THR A C 1
ATOM 965 O O . THR A 1 120 ? 98.363 13.760 -30.557 1.00 69.00 120 THR A O 1
ATOM 968 N N . GLY A 1 121 ? 98.432 15.437 -29.061 1.00 70.62 121 GLY A N 1
ATOM 969 C CA . GLY A 1 121 ? 99.823 15.846 -29.312 1.00 70.62 121 GLY A CA 1
ATOM 970 C C . GLY A 1 121 ? 100.010 17.089 -30.193 1.00 70.62 121 GLY A C 1
ATOM 971 O O . GLY A 1 121 ? 101.146 17.527 -30.365 1.00 70.62 121 GLY A O 1
ATOM 972 N N . ARG A 1 122 ? 98.937 17.705 -30.713 1.00 70.38 122 ARG A N 1
ATOM 973 C CA . ARG A 1 122 ? 98.993 18.997 -31.428 1.00 70.38 122 ARG A CA 1
ATOM 974 C C . ARG A 1 122 ? 98.142 20.049 -30.712 1.00 70.38 122 ARG A C 1
ATOM 976 O O . ARG A 1 122 ? 97.038 19.751 -30.266 1.00 70.38 122 ARG A O 1
ATOM 983 N N . LYS A 1 123 ? 98.651 21.278 -30.591 1.00 67.69 123 LYS A N 1
ATOM 984 C CA . LYS A 1 123 ? 97.894 22.425 -30.060 1.00 67.69 123 LYS A CA 1
ATOM 985 C C . LYS A 1 123 ? 97.259 23.167 -31.236 1.00 67.69 123 LYS A C 1
ATOM 987 O O . LYS A 1 123 ? 97.944 23.424 -32.218 1.00 67.69 123 LYS A O 1
ATOM 992 N N . HIS A 1 124 ? 95.967 23.472 -31.158 1.00 68.44 124 HIS A N 1
ATOM 993 C CA . HIS A 1 124 ? 95.339 24.388 -32.111 1.00 68.44 124 HIS A CA 1
ATOM 994 C C . HIS A 1 124 ? 95.663 25.816 -31.670 1.00 68.44 124 HIS A C 1
ATOM 996 O O . HIS A 1 124 ? 95.425 26.169 -30.515 1.00 68.44 124 HIS A O 1
ATOM 1002 N N . GLU A 1 125 ? 96.223 26.608 -32.576 1.00 72.69 125 GLU A N 1
ATOM 1003 C CA . GLU A 1 125 ? 96.524 28.021 -32.361 1.00 72.69 125 GLU A CA 1
ATOM 1004 C C . GLU A 1 125 ? 95.467 28.858 -33.098 1.00 72.69 125 GLU A C 1
ATOM 1006 O O . GLU A 1 125 ? 95.161 28.552 -34.256 1.00 72.69 125 GLU A O 1
ATOM 1011 N N . PRO A 1 126 ? 94.834 29.850 -32.446 1.00 68.62 126 PRO A N 1
ATOM 1012 C CA . PRO A 1 126 ? 93.850 30.693 -33.107 1.00 68.62 126 PRO A CA 1
ATOM 1013 C C . PRO A 1 126 ? 94.565 31.616 -34.100 1.00 68.62 126 PRO A C 1
ATOM 1015 O O . PRO A 1 126 ? 95.216 32.580 -33.711 1.00 68.62 126 PRO A O 1
ATOM 1018 N N . VAL A 1 127 ? 94.455 31.309 -35.392 1.00 70.75 127 VAL A N 1
ATOM 1019 C CA . VAL A 1 127 ? 94.948 32.174 -36.471 1.00 70.75 127 VAL A CA 1
ATOM 1020 C C . VAL A 1 127 ? 93.884 33.232 -36.766 1.00 70.75 127 VAL A C 1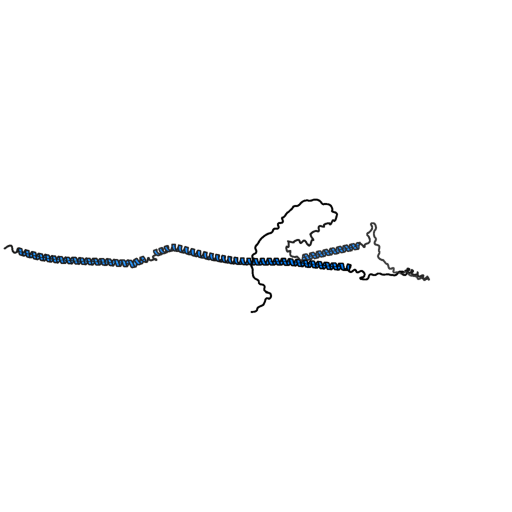
ATOM 1022 O O . VAL A 1 127 ? 92.714 32.895 -36.966 1.00 70.75 127 VAL A O 1
ATOM 1025 N N . GLN A 1 128 ? 94.284 34.506 -36.787 1.00 71.06 128 GLN A N 1
ATOM 1026 C CA . GLN A 1 128 ? 93.419 35.628 -37.154 1.00 71.06 128 GLN A CA 1
ATOM 1027 C C . GLN A 1 128 ? 92.972 35.448 -38.613 1.00 71.06 128 GLN A C 1
ATOM 1029 O O . GLN A 1 128 ? 93.742 35.643 -39.545 1.00 71.06 128 GLN A O 1
ATOM 1034 N N . THR A 1 129 ? 91.741 34.974 -38.797 1.00 64.69 129 THR A N 1
ATOM 1035 C CA . THR A 1 129 ? 91.136 34.663 -40.109 1.00 64.69 129 THR A CA 1
ATOM 1036 C C . THR A 1 129 ? 90.106 35.708 -40.533 1.00 64.69 129 THR A C 1
ATOM 1038 O O . THR A 1 129 ? 89.488 35.596 -41.588 1.00 64.69 129 THR A O 1
ATOM 1041 N N . GLU A 1 130 ? 89.940 36.746 -39.718 1.00 68.19 130 GLU A N 1
ATOM 1042 C CA . GLU A 1 130 ? 89.155 37.928 -40.040 1.00 68.19 130 GLU A CA 1
ATOM 1043 C C . GLU A 1 130 ? 89.955 38.798 -41.021 1.00 68.19 130 GLU A C 1
ATOM 1045 O O . GLU A 1 130 ? 91.162 38.972 -40.853 1.00 68.19 130 GLU A O 1
ATOM 1050 N N . LEU A 1 131 ? 89.299 39.321 -42.062 1.00 64.94 131 LEU A N 1
ATOM 1051 C CA . LEU A 1 131 ? 89.912 40.230 -43.036 1.00 64.94 131 LEU A CA 1
ATOM 1052 C C . LEU A 1 131 ? 90.438 41.482 -42.315 1.00 64.94 131 LEU A C 1
ATOM 1054 O O . LEU A 1 131 ? 89.663 42.370 -41.969 1.00 64.94 131 LEU A O 1
ATOM 1058 N N . PHE A 1 132 ? 91.752 41.548 -42.099 1.00 65.56 132 PHE A N 1
ATOM 1059 C CA . PHE A 1 132 ? 92.439 42.724 -41.575 1.00 65.56 132 PHE A CA 1
ATOM 1060 C C . PHE A 1 132 ? 93.049 43.495 -42.750 1.00 65.56 132 PHE A C 1
ATOM 1062 O O . PHE A 1 132 ? 94.029 43.052 -43.346 1.00 65.56 132 PHE A O 1
ATOM 1069 N N . LEU A 1 133 ? 92.424 44.612 -43.127 1.00 69.12 133 LEU A N 1
ATOM 1070 C CA . LEU A 1 133 ? 92.928 45.525 -44.153 1.00 69.12 133 LEU A CA 1
ATOM 1071 C C . LEU A 1 133 ? 93.479 46.772 -43.459 1.00 69.12 133 LEU A C 1
ATOM 1073 O O . LEU A 1 133 ? 92.745 47.475 -42.770 1.00 69.12 133 LEU A O 1
ATOM 1077 N N . GLU A 1 134 ? 94.771 47.027 -43.639 1.00 66.81 134 GLU A N 1
ATOM 1078 C CA . GLU A 1 134 ? 95.433 48.256 -43.211 1.00 66.81 134 GLU A CA 1
ATOM 1079 C C . GLU A 1 134 ? 95.454 49.211 -44.412 1.00 66.81 134 GLU A C 1
ATOM 1081 O O . GLU A 1 134 ? 96.067 48.919 -45.441 1.00 66.81 134 GLU A O 1
ATOM 1086 N N . GLU A 1 135 ? 94.714 50.319 -44.337 1.00 66.12 135 GLU A N 1
ATOM 1087 C CA . GLU A 1 135 ? 94.713 51.324 -45.402 1.00 66.12 135 GLU A CA 1
ATOM 1088 C C . GLU A 1 135 ? 96.033 52.104 -45.360 1.00 66.12 135 GLU A C 1
ATOM 1090 O O . GLU A 1 135 ? 96.284 52.898 -44.454 1.00 66.12 135 GLU A O 1
ATOM 1095 N N . LEU A 1 136 ? 96.901 51.870 -46.346 1.00 68.81 136 LEU A N 1
ATOM 1096 C CA . LEU A 1 136 ? 98.102 52.675 -46.551 1.00 68.81 136 LEU A CA 1
ATOM 1097 C C . LEU A 1 136 ? 97.690 54.023 -47.167 1.00 68.81 136 LEU A C 1
ATOM 1099 O O . LEU A 1 136 ? 97.224 54.078 -48.304 1.00 68.81 136 LEU A O 1
ATOM 1103 N N . PHE A 1 137 ? 97.845 55.111 -46.406 1.00 58.19 137 PHE A N 1
ATOM 1104 C CA . PHE A 1 137 ? 97.399 56.462 -46.787 1.00 58.19 137 PHE A CA 1
ATOM 1105 C C . PHE A 1 137 ? 98.317 57.187 -47.787 1.00 58.19 137 PHE A C 1
ATOM 1107 O O . PHE A 1 137 ? 97.969 58.269 -48.256 1.00 58.19 137 PHE A O 1
ATOM 1114 N N . GLU A 1 138 ? 99.470 56.616 -48.135 1.00 70.06 138 GLU A N 1
ATOM 1115 C CA . GLU A 1 138 ? 100.468 57.262 -48.989 1.00 70.06 138 GLU A CA 1
ATOM 1116 C C . GLU A 1 138 ? 100.561 56.534 -50.336 1.00 70.06 138 GLU A C 1
ATOM 1118 O O . GLU A 1 138 ? 101.027 55.397 -50.422 1.00 70.06 138 GLU A O 1
ATOM 1123 N N . LYS A 1 139 ? 100.063 57.177 -51.400 1.00 69.25 139 LYS A N 1
ATOM 1124 C CA . LYS A 1 139 ? 100.246 56.694 -52.774 1.00 69.25 139 LYS A CA 1
ATOM 1125 C C . LYS A 1 139 ? 101.634 57.121 -53.270 1.00 69.25 139 LYS A C 1
ATOM 1127 O O . LYS A 1 139 ? 101.933 58.309 -53.172 1.00 69.25 139 LYS A O 1
ATOM 1132 N N . PRO A 1 140 ? 102.463 56.205 -53.799 1.00 70.00 140 PRO A N 1
ATOM 1133 C CA . PRO A 1 140 ? 103.755 56.566 -54.371 1.00 70.00 140 PRO A CA 1
ATOM 1134 C C . PRO A 1 140 ? 103.583 57.371 -55.666 1.00 70.00 140 PRO A C 1
ATOM 1136 O O . PRO A 1 140 ? 102.604 57.188 -56.388 1.00 70.00 140 PRO A O 1
ATOM 1139 N N . ASP A 1 141 ? 104.551 58.239 -55.962 1.00 71.62 141 ASP A N 1
ATOM 1140 C CA . ASP A 1 141 ? 104.551 59.067 -57.170 1.00 71.62 141 ASP A CA 1
ATOM 1141 C C . ASP A 1 141 ? 104.649 58.198 -58.434 1.00 71.62 141 ASP A C 1
ATOM 1143 O O . ASP A 1 141 ? 105.648 57.515 -58.682 1.00 71.62 141 ASP A O 1
ATOM 1147 N N . GLU A 1 142 ? 103.598 58.231 -59.250 1.00 62.66 142 GLU A N 1
ATOM 1148 C CA . GLU A 1 142 ? 103.534 57.532 -60.531 1.00 62.66 142 GLU A CA 1
ATOM 1149 C C . GLU A 1 142 ? 104.105 58.435 -61.636 1.00 62.66 142 GLU A C 1
ATOM 1151 O O . GLU A 1 142 ? 103.695 59.582 -61.807 1.00 62.66 142 GLU A O 1
ATOM 1156 N N . SER A 1 143 ? 105.083 57.920 -62.389 1.00 67.88 143 SER A N 1
ATOM 1157 C CA . SER A 1 143 ? 105.670 58.603 -63.547 1.00 67.88 143 SER A CA 1
ATOM 1158 C C . SER A 1 143 ? 105.200 57.934 -64.836 1.00 67.88 143 SER A C 1
ATOM 1160 O O . SER A 1 143 ? 105.394 56.737 -65.047 1.00 67.88 143 SER A O 1
ATOM 1162 N N . GLU A 1 144 ? 104.555 58.710 -65.704 1.00 57.91 144 GLU A N 1
ATOM 1163 C CA . GLU A 1 144 ? 104.003 58.215 -66.962 1.00 57.91 144 GLU A CA 1
ATOM 1164 C C . GLU A 1 144 ? 105.076 58.220 -68.060 1.00 57.91 144 GLU A C 1
ATOM 1166 O O . GLU A 1 144 ? 105.538 59.269 -68.513 1.00 57.91 144 GLU A O 1
ATOM 1171 N N . VAL A 1 145 ? 105.474 57.028 -68.509 1.00 67.75 145 VAL A N 1
ATOM 1172 C CA . VAL A 1 145 ? 106.326 56.825 -69.689 1.00 67.75 145 VAL A CA 1
ATOM 1173 C C . VAL A 1 145 ? 105.442 56.306 -70.818 1.00 67.75 145 VAL A C 1
ATOM 1175 O O . VAL A 1 145 ? 104.967 55.173 -70.776 1.00 67.75 145 VAL A O 1
ATOM 1178 N N . ALA A 1 146 ? 105.211 57.128 -71.841 1.00 60.56 146 ALA A N 1
ATOM 1179 C CA . ALA A 1 146 ? 104.449 56.713 -73.012 1.00 60.56 146 ALA A CA 1
ATOM 1180 C C . ALA A 1 146 ? 105.313 55.820 -73.920 1.00 60.56 146 ALA A C 1
ATOM 1182 O O . ALA A 1 146 ? 106.251 56.289 -74.565 1.00 60.56 146 ALA A O 1
ATOM 1183 N N . LEU A 1 147 ? 104.987 54.528 -73.984 1.00 64.50 147 LEU A N 1
ATOM 1184 C CA . LEU A 1 147 ? 105.483 53.608 -75.004 1.00 64.50 147 LEU A CA 1
ATOM 1185 C C . LEU A 1 147 ? 104.427 53.481 -76.105 1.00 64.50 147 LEU A C 1
ATOM 1187 O O . LEU A 1 147 ? 103.262 53.203 -75.828 1.00 64.50 147 LEU A O 1
ATOM 1191 N N . GLN A 1 148 ? 104.838 53.643 -77.362 1.00 65.06 148 GLN A N 1
ATOM 1192 C CA . GLN A 1 148 ? 104.014 53.283 -78.514 1.00 65.06 148 GLN A CA 1
ATOM 1193 C C . GLN A 1 148 ? 104.063 51.759 -78.685 1.00 65.06 148 GLN A C 1
ATOM 1195 O O . GLN A 1 148 ? 104.809 51.225 -79.503 1.00 65.06 148 GLN A O 1
ATOM 1200 N N . THR A 1 149 ? 103.308 51.050 -77.851 1.00 56.44 149 THR A N 1
ATOM 1201 C CA . THR A 1 149 ? 102.989 49.635 -78.050 1.00 56.44 149 THR A CA 1
ATOM 1202 C C . THR A 1 149 ? 101.586 49.549 -78.621 1.00 56.44 149 THR A C 1
ATOM 1204 O O . THR A 1 149 ? 100.625 49.908 -77.942 1.00 56.44 149 THR A O 1
ATOM 1207 N N . ASP A 1 150 ? 101.470 49.086 -79.867 1.00 64.50 150 ASP A N 1
ATOM 1208 C CA . ASP A 1 150 ? 100.179 48.755 -80.465 1.00 64.50 150 ASP A CA 1
ATOM 1209 C C . ASP A 1 150 ? 99.432 47.801 -79.524 1.00 64.50 150 ASP A C 1
ATOM 1211 O O . ASP A 1 150 ? 99.957 46.756 -79.129 1.00 64.50 150 ASP A O 1
ATOM 1215 N N . TYR A 1 151 ? 98.214 48.179 -79.131 1.00 62.12 151 TYR A N 1
ATOM 1216 C CA . TYR A 1 151 ? 97.343 47.349 -78.308 1.00 62.12 151 TYR A CA 1
ATOM 1217 C C . TYR A 1 151 ? 96.964 46.094 -79.102 1.00 62.12 151 TYR A C 1
ATOM 1219 O O . TYR A 1 151 ? 95.942 46.059 -79.789 1.00 62.12 151 TYR A O 1
ATOM 1227 N N . PHE A 1 152 ? 97.768 45.036 -78.996 1.00 61.38 152 PHE A N 1
ATOM 1228 C CA . PHE A 1 152 ? 97.336 43.683 -79.323 1.00 61.38 152 PHE A CA 1
ATOM 1229 C C . PHE A 1 152 ? 96.248 43.289 -78.319 1.00 61.38 152 PHE A C 1
ATOM 1231 O O . PHE A 1 152 ? 96.500 42.637 -77.307 1.00 61.38 152 PHE A O 1
ATOM 1238 N N . LEU A 1 153 ? 95.018 43.732 -78.580 1.00 70.94 153 LEU A N 1
ATOM 1239 C CA . LEU A 1 153 ? 93.836 43.231 -77.901 1.00 70.94 153 LEU A CA 1
ATOM 1240 C C . LEU A 1 153 ? 93.787 41.726 -78.168 1.00 70.94 153 LEU A C 1
ATOM 1242 O O . LEU A 1 153 ? 93.613 41.295 -79.310 1.00 70.94 153 LEU A O 1
ATOM 1246 N N . ASN A 1 154 ? 93.966 40.922 -77.119 1.00 67.50 154 ASN A N 1
ATOM 1247 C CA . ASN A 1 154 ? 93.727 39.489 -77.200 1.00 67.50 154 ASN A CA 1
ATOM 1248 C C . ASN A 1 154 ? 92.322 39.285 -77.770 1.00 67.50 154 ASN A C 1
ATOM 1250 O O . ASN A 1 154 ? 91.344 39.798 -77.221 1.00 67.50 154 ASN A O 1
ATOM 1254 N N . LYS A 1 155 ? 92.223 38.562 -78.891 1.00 73.88 155 LYS A N 1
ATOM 1255 C CA . LYS A 1 155 ? 90.933 38.196 -79.477 1.00 73.88 155 LYS A CA 1
ATOM 1256 C C . LYS A 1 155 ? 90.087 37.560 -78.363 1.00 73.88 155 LYS A C 1
ATOM 1258 O O . LYS A 1 155 ? 90.609 36.666 -77.689 1.00 73.88 155 LYS A O 1
ATOM 1263 N N . PRO A 1 156 ? 88.830 37.993 -78.133 1.00 75.00 156 PRO A N 1
ATOM 1264 C CA . PRO A 1 156 ? 87.975 37.323 -77.160 1.00 75.00 156 PRO A CA 1
ATOM 1265 C C . PRO A 1 156 ? 87.943 35.833 -77.500 1.00 75.00 156 PRO A C 1
ATOM 1267 O O . PRO A 1 156 ? 87.962 35.477 -78.685 1.00 75.00 156 PRO A O 1
ATOM 1270 N N . SER A 1 157 ? 87.953 34.971 -76.477 1.00 78.00 157 SER A N 1
ATOM 1271 C CA . SER A 1 157 ? 87.929 33.520 -76.678 1.00 78.00 157 SER A CA 1
ATOM 1272 C C . SER A 1 157 ? 86.836 33.192 -77.685 1.00 78.00 157 SER A C 1
ATOM 1274 O O . SER A 1 157 ? 85.689 33.604 -77.492 1.00 78.00 157 SER A O 1
ATOM 1276 N N . THR A 1 158 ? 87.189 32.506 -78.773 1.00 76.94 158 THR A N 1
ATOM 1277 C CA . THR A 1 158 ? 86.201 32.105 -79.776 1.00 76.94 158 THR A CA 1
ATOM 1278 C C . THR A 1 158 ? 85.064 31.385 -79.057 1.00 76.94 158 THR A C 1
ATOM 1280 O O . THR A 1 158 ? 85.359 30.463 -78.289 1.00 76.94 158 THR A O 1
ATOM 1283 N N . PRO A 1 159 ? 83.800 31.813 -79.241 1.00 78.69 159 PRO A N 1
ATOM 1284 C CA . PRO A 1 159 ? 82.675 31.165 -78.585 1.00 78.69 159 PRO A CA 1
ATOM 1285 C C . PRO A 1 159 ? 82.713 29.674 -78.916 1.00 78.69 159 PRO A C 1
ATOM 1287 O O . PRO A 1 159 ? 83.046 29.297 -80.043 1.00 78.69 159 PRO A O 1
ATOM 1290 N N . LEU A 1 160 ? 82.414 28.830 -77.925 1.00 77.19 160 LEU A N 1
ATOM 1291 C CA . LEU A 1 160 ? 82.325 27.389 -78.139 1.00 77.19 160 LEU A CA 1
ATOM 1292 C C . LEU A 1 160 ? 81.357 27.140 -79.298 1.00 77.19 160 LEU A C 1
ATOM 1294 O O . LEU A 1 160 ? 80.233 27.643 -79.296 1.00 77.19 160 LEU A O 1
ATOM 1298 N N . TYR A 1 161 ? 81.819 26.409 -80.311 1.00 78.62 161 TYR A N 1
ATOM 1299 C CA . TYR A 1 161 ? 80.984 26.051 -81.447 1.00 78.62 161 TYR A CA 1
ATOM 1300 C C . TYR A 1 161 ? 79.875 25.112 -80.967 1.00 78.62 161 TYR A C 1
ATOM 1302 O O . TYR A 1 161 ? 80.093 23.919 -80.760 1.00 78.62 161 TYR A O 1
ATOM 1310 N N . CYS A 1 162 ? 78.679 25.664 -80.783 1.00 76.19 162 CYS A N 1
ATOM 1311 C CA . CYS A 1 162 ? 77.462 24.888 -80.618 1.00 76.19 162 CYS A CA 1
ATOM 1312 C C . CYS A 1 162 ? 76.917 24.585 -82.013 1.00 76.19 162 CYS A C 1
ATOM 1314 O O . CYS A 1 162 ? 76.475 25.490 -82.722 1.00 76.19 162 CYS A O 1
ATOM 1316 N N . SER A 1 163 ? 76.962 23.314 -82.417 1.00 79.81 163 SER A N 1
ATOM 1317 C CA . SER A 1 163 ? 76.307 22.873 -83.648 1.00 79.81 163 SER A CA 1
ATOM 1318 C C . SER A 1 163 ? 74.817 23.228 -83.593 1.00 79.81 163 SER A C 1
ATOM 1320 O O . SER A 1 163 ? 74.187 23.120 -82.538 1.00 79.81 163 SER A O 1
ATOM 1322 N N . THR A 1 164 ? 74.243 23.673 -84.713 1.00 77.62 164 THR A N 1
ATOM 1323 C CA . THR A 1 164 ? 72.791 23.843 -84.825 1.00 77.62 164 THR A CA 1
ATOM 1324 C C . THR A 1 164 ? 72.128 22.512 -84.491 1.00 77.62 164 THR A C 1
ATOM 1326 O O . THR A 1 164 ? 72.561 21.476 -84.992 1.00 77.62 164 THR A O 1
ATOM 1329 N N . LYS A 1 165 ? 71.103 22.520 -83.631 1.00 74.38 165 LYS A N 1
ATOM 1330 C CA . LYS A 1 165 ? 70.370 21.300 -83.276 1.00 74.38 165 LYS A CA 1
ATOM 1331 C C . LYS A 1 165 ? 69.939 20.567 -84.552 1.00 74.38 165 LYS A C 1
ATOM 1333 O O . LYS A 1 165 ? 69.225 21.126 -85.382 1.00 74.38 165 LYS A O 1
ATOM 1338 N N . MET A 1 166 ? 70.419 19.338 -84.726 1.00 67.94 166 MET A N 1
ATOM 1339 C CA . MET A 1 166 ? 70.030 18.468 -85.832 1.00 67.94 166 MET A CA 1
ATOM 1340 C C . MET A 1 166 ? 69.208 17.321 -85.263 1.00 67.94 166 MET A C 1
ATOM 1342 O O . MET A 1 166 ? 69.739 16.331 -84.773 1.00 67.94 166 MET A O 1
ATOM 1346 N N . GLY A 1 167 ? 67.894 17.533 -85.268 1.00 81.00 167 GLY A N 1
ATOM 1347 C CA . GLY A 1 167 ? 66.870 16.663 -84.702 1.00 81.00 167 GLY A CA 1
ATOM 1348 C C . GLY A 1 167 ? 65.549 17.428 -84.606 1.00 81.00 167 GLY A C 1
ATOM 1349 O O . GLY A 1 167 ? 65.550 18.659 -84.561 1.00 81.00 167 GLY A O 1
ATOM 1350 N N . GLN A 1 168 ? 64.424 16.717 -84.625 1.00 80.38 168 GLN A N 1
ATOM 1351 C CA . GLN A 1 168 ? 63.113 17.319 -84.394 1.00 80.38 168 GLN A CA 1
ATOM 1352 C C . GLN A 1 168 ? 62.799 17.236 -82.898 1.00 80.38 168 GLN A C 1
ATOM 1354 O O . GLN A 1 168 ? 62.741 16.141 -82.345 1.00 80.38 168 GLN A O 1
ATOM 1359 N N . ASP A 1 169 ? 62.617 18.386 -82.248 1.00 82.25 169 ASP A N 1
ATOM 1360 C CA . ASP A 1 169 ? 62.217 18.429 -80.841 1.00 82.25 169 ASP A CA 1
ATOM 1361 C C . ASP A 1 169 ? 60.759 17.951 -80.726 1.00 82.25 169 ASP A C 1
ATOM 1363 O O . ASP A 1 169 ? 59.867 18.513 -81.366 1.00 82.25 169 ASP A O 1
ATOM 1367 N N . ALA A 1 170 ? 60.514 16.917 -79.920 1.00 84.88 170 ALA A N 1
ATOM 1368 C CA . ALA A 1 170 ? 59.178 16.422 -79.600 1.00 84.88 170 ALA A CA 1
ATOM 1369 C C . ALA A 1 170 ? 58.972 16.459 -78.083 1.00 84.88 170 ALA A C 1
ATOM 1371 O O . ALA A 1 170 ? 59.793 15.947 -77.322 1.00 84.88 170 ALA A O 1
ATOM 1372 N N . SER A 1 171 ? 57.869 17.060 -77.645 1.00 83.69 171 SER A N 1
ATOM 1373 C CA . SER A 1 171 ? 57.412 17.027 -76.259 1.00 83.69 171 SER A CA 1
ATOM 1374 C C . SER A 1 171 ? 56.093 16.275 -76.200 1.00 83.69 171 SER A C 1
ATOM 1376 O O . SER A 1 171 ? 55.163 16.606 -76.934 1.00 83.69 171 SER A O 1
ATOM 1378 N N . THR A 1 172 ? 55.995 15.291 -75.314 1.00 83.81 172 THR A N 1
ATOM 1379 C CA . THR A 1 172 ? 54.730 14.622 -75.005 1.00 83.81 172 THR A CA 1
ATOM 1380 C C . THR A 1 172 ? 54.280 15.094 -73.631 1.00 83.81 172 THR A C 1
ATOM 1382 O O . THR A 1 172 ? 55.045 15.005 -72.671 1.00 83.81 172 THR A O 1
ATOM 1385 N N . GLN A 1 173 ? 53.061 15.618 -73.540 1.00 88.06 173 GLN A N 1
ATOM 1386 C CA . GLN A 1 173 ? 52.436 16.014 -72.283 1.00 88.06 173 GLN A CA 1
ATOM 1387 C C . GLN A 1 173 ? 51.092 15.300 -72.165 1.00 88.06 173 GLN A C 1
ATOM 1389 O O . GLN A 1 173 ? 50.333 15.260 -73.125 1.00 88.06 173 GLN A O 1
ATOM 1394 N N . ILE A 1 174 ? 50.822 14.745 -70.986 1.00 90.56 174 ILE A N 1
ATOM 1395 C CA . ILE A 1 174 ? 49.521 14.173 -70.639 1.00 90.56 174 ILE A CA 1
ATOM 1396 C C . ILE A 1 174 ? 48.641 15.326 -70.156 1.00 90.56 174 ILE A C 1
ATOM 1398 O O . ILE A 1 174 ? 49.008 16.041 -69.215 1.00 90.56 174 ILE A O 1
ATOM 1402 N N . GLU A 1 175 ? 47.508 15.534 -70.819 1.00 87.62 175 GLU A N 1
ATOM 1403 C CA . GLU A 1 175 ? 46.540 16.560 -70.436 1.00 87.62 175 GLU A CA 1
ATOM 1404 C C . GLU A 1 175 ? 45.683 16.099 -69.248 1.00 87.62 175 GLU A C 1
ATOM 1406 O O . GLU A 1 175 ? 45.579 14.912 -68.929 1.00 87.62 175 GLU A O 1
ATOM 1411 N N . SER A 1 176 ? 45.074 17.050 -68.539 1.00 86.81 176 SER A N 1
ATOM 1412 C CA . SER A 1 176 ? 44.205 16.728 -67.407 1.00 86.81 176 SER A CA 1
ATOM 1413 C C . SER A 1 176 ? 43.001 15.902 -67.874 1.00 86.81 176 SER A C 1
ATOM 1415 O O . SER A 1 176 ? 42.155 16.406 -68.604 1.00 86.81 176 SER A O 1
ATOM 1417 N N . GLY A 1 177 ? 42.925 14.645 -67.424 1.00 83.81 177 GLY A N 1
ATOM 1418 C CA . GLY A 1 177 ? 41.842 13.709 -67.753 1.00 83.81 177 GLY A CA 1
ATOM 1419 C C . GLY A 1 177 ? 42.211 12.592 -68.736 1.00 83.81 177 GLY A C 1
ATOM 1420 O O . GLY A 1 177 ? 41.417 11.675 -68.899 1.00 83.81 177 GLY A O 1
ATOM 1421 N N . ASP A 1 178 ? 43.406 12.614 -69.334 1.00 84.31 178 ASP A N 1
ATOM 1422 C CA . ASP A 1 178 ? 43.829 11.636 -70.358 1.00 84.31 178 ASP A CA 1
ATOM 1423 C C . ASP A 1 178 ? 44.132 10.227 -69.789 1.00 84.31 178 ASP A C 1
ATOM 1425 O O . ASP A 1 178 ? 44.029 9.224 -70.485 1.00 84.31 178 ASP A O 1
ATOM 1429 N N . LEU A 1 179 ? 44.440 10.124 -68.490 1.00 87.75 179 LEU A N 1
ATOM 1430 C CA . LEU A 1 179 ? 44.715 8.852 -67.795 1.00 87.75 179 LEU A CA 1
ATOM 1431 C C . LEU A 1 179 ? 43.671 8.483 -66.728 1.00 87.75 179 LEU A C 1
ATOM 1433 O O . LEU A 1 179 ? 43.933 7.625 -65.887 1.00 87.75 179 LEU A O 1
ATOM 1437 N N . PHE A 1 180 ? 42.520 9.155 -66.700 1.00 90.50 180 PHE A N 1
ATOM 1438 C CA . PHE A 1 180 ? 41.506 8.898 -65.679 1.00 90.50 180 PHE A CA 1
ATOM 1439 C C . PHE A 1 180 ? 40.688 7.645 -66.016 1.00 90.50 180 PHE A C 1
ATOM 1441 O O . PHE A 1 180 ? 39.965 7.625 -67.012 1.00 90.50 180 PHE A O 1
ATOM 1448 N N . ASP A 1 181 ? 40.766 6.630 -65.154 1.00 92.69 181 ASP A N 1
ATOM 1449 C CA . ASP A 1 181 ? 39.905 5.449 -65.207 1.00 92.69 181 ASP A CA 1
ATOM 1450 C C . ASP A 1 181 ? 38.802 5.562 -64.149 1.00 92.69 181 ASP A C 1
ATOM 1452 O O . ASP A 1 181 ? 39.051 5.497 -62.943 1.00 92.69 181 ASP A O 1
ATOM 1456 N N . TYR A 1 182 ? 37.565 5.748 -64.606 1.00 93.50 182 TYR A N 1
ATOM 1457 C CA . TYR A 1 182 ? 36.419 5.949 -63.725 1.00 93.50 182 TYR A CA 1
ATOM 1458 C C . TYR A 1 182 ? 36.179 4.760 -62.793 1.00 93.50 182 TYR A C 1
ATOM 1460 O O . TYR A 1 182 ? 35.880 4.971 -61.618 1.00 93.50 182 TYR A O 1
ATOM 1468 N N . ASP A 1 183 ? 36.329 3.533 -63.294 1.00 95.12 183 ASP A N 1
ATOM 1469 C CA . ASP A 1 183 ? 35.963 2.327 -62.547 1.00 95.12 183 ASP A CA 1
ATOM 1470 C C . ASP A 1 183 ? 36.920 2.089 -61.370 1.00 95.12 183 ASP A C 1
ATOM 1472 O O . ASP A 1 183 ? 36.496 1.659 -60.295 1.00 95.12 183 ASP A O 1
ATOM 1476 N N . VAL A 1 184 ? 38.198 2.441 -61.542 1.00 94.62 184 VAL A N 1
ATOM 1477 C CA . VAL A 1 184 ? 39.223 2.350 -60.491 1.00 94.62 184 VAL A CA 1
ATOM 1478 C C . VAL A 1 184 ? 39.067 3.477 -59.472 1.00 94.62 184 VAL A C 1
ATOM 1480 O O . VAL A 1 184 ? 39.108 3.240 -58.263 1.00 94.62 184 VAL A O 1
ATOM 1483 N N . GLU A 1 185 ? 38.857 4.706 -59.940 1.00 92.81 185 GLU A N 1
ATOM 1484 C CA . GLU A 1 185 ? 38.868 5.890 -59.075 1.00 92.81 185 GLU A CA 1
ATOM 1485 C C . GLU A 1 185 ? 37.575 6.053 -58.259 1.00 92.81 185 GLU A C 1
ATOM 1487 O O . GLU A 1 185 ? 37.594 6.619 -57.161 1.00 92.81 185 GLU A O 1
ATOM 1492 N N . ILE A 1 186 ? 36.436 5.532 -58.737 1.00 96.38 186 ILE A N 1
ATOM 1493 C CA . ILE A 1 186 ? 35.172 5.603 -57.988 1.00 96.38 186 ILE A CA 1
ATOM 1494 C C . ILE A 1 186 ? 35.049 4.536 -56.896 1.00 96.38 186 ILE A C 1
ATOM 1496 O O . ILE A 1 186 ? 34.322 4.731 -55.916 1.00 96.38 186 ILE A O 1
ATOM 1500 N N . GLN A 1 187 ? 35.766 3.420 -57.030 1.00 95.94 187 GLN A N 1
ATOM 1501 C CA . GLN A 1 187 ? 35.718 2.302 -56.094 1.00 95.94 187 GLN A CA 1
ATOM 1502 C C . GLN A 1 187 ? 35.896 2.717 -54.614 1.00 95.94 187 GLN A C 1
ATOM 1504 O O . GLN A 1 187 ? 35.030 2.353 -53.813 1.00 95.94 187 GLN A O 1
ATOM 1509 N N . PRO A 1 188 ? 36.906 3.524 -54.214 1.00 96.94 188 PRO A N 1
ATOM 1510 C CA . PRO A 1 188 ? 37.055 3.945 -52.817 1.00 96.94 188 PRO A CA 1
ATOM 1511 C C . PRO A 1 188 ? 35.916 4.854 -52.333 1.00 96.94 188 PRO A C 1
ATOM 1513 O O . PRO A 1 188 ? 35.558 4.827 -51.155 1.00 96.94 188 PRO A O 1
ATOM 1516 N N . ILE A 1 189 ? 35.316 5.648 -53.226 1.00 96.50 189 ILE A N 1
ATOM 1517 C CA . ILE A 1 189 ? 34.193 6.533 -52.886 1.00 96.50 189 ILE A CA 1
ATOM 1518 C C . ILE A 1 189 ? 32.945 5.693 -52.606 1.00 96.50 189 ILE A C 1
ATOM 1520 O O . ILE A 1 189 ? 32.278 5.892 -51.589 1.00 96.50 189 ILE A O 1
ATOM 1524 N N . LEU A 1 190 ? 32.642 4.732 -53.482 1.00 97.00 190 LEU A N 1
ATOM 1525 C CA . LEU A 1 190 ? 31.499 3.837 -53.307 1.00 97.00 190 LEU A CA 1
ATOM 1526 C C . LEU A 1 190 ? 31.663 2.943 -52.083 1.00 97.00 190 LEU A C 1
ATOM 1528 O O . LEU A 1 190 ? 30.701 2.774 -51.339 1.00 97.00 190 LEU A O 1
ATOM 1532 N N . GLU A 1 191 ? 32.863 2.424 -51.832 1.00 96.38 191 GLU A N 1
ATOM 1533 C CA . GLU A 1 191 ? 33.132 1.600 -50.654 1.00 96.38 191 GLU A CA 1
ATOM 1534 C C . GLU A 1 191 ? 32.845 2.369 -49.360 1.00 96.38 191 GLU A C 1
ATOM 1536 O O . GLU A 1 191 ? 32.127 1.875 -48.491 1.00 96.38 191 GLU A O 1
ATOM 1541 N N . VAL A 1 192 ? 33.319 3.614 -49.249 1.00 97.81 192 VAL A N 1
ATOM 1542 C CA . VAL A 1 192 ? 33.049 4.447 -48.069 1.00 97.81 192 VAL A CA 1
ATOM 1543 C C . VAL A 1 192 ? 31.559 4.760 -47.934 1.00 97.81 192 VAL A C 1
ATOM 1545 O O . VAL A 1 192 ? 31.023 4.680 -46.829 1.00 97.81 192 VAL A O 1
ATOM 1548 N N . LEU A 1 193 ? 30.869 5.092 -49.029 1.00 97.94 193 LEU A N 1
ATOM 1549 C CA . LEU A 1 193 ? 29.438 5.409 -48.989 1.00 97.94 193 LEU A CA 1
ATOM 1550 C C . LEU A 1 193 ? 28.590 4.194 -48.594 1.00 97.94 193 LEU A C 1
ATOM 1552 O O . LEU A 1 193 ? 27.720 4.302 -47.728 1.00 97.94 193 LEU A O 1
ATOM 1556 N N . VAL A 1 194 ? 28.854 3.032 -49.187 1.00 98.12 194 VAL A N 1
ATOM 1557 C CA . VAL A 1 194 ? 28.125 1.795 -48.885 1.00 98.12 194 VAL A CA 1
ATOM 1558 C C . VAL A 1 194 ? 28.419 1.340 -47.458 1.00 98.12 194 VAL A C 1
ATOM 1560 O O . VAL A 1 194 ? 27.489 1.075 -46.700 1.00 98.12 194 VAL A O 1
ATOM 1563 N N . ASN A 1 195 ? 29.685 1.339 -47.036 1.00 98.25 195 ASN A N 1
ATOM 1564 C CA . ASN A 1 195 ? 30.035 0.950 -45.671 1.00 98.25 195 ASN A CA 1
ATOM 1565 C C . ASN A 1 195 ? 29.401 1.895 -44.651 1.00 98.25 195 ASN A C 1
ATOM 1567 O O . ASN A 1 195 ? 28.795 1.433 -43.688 1.00 98.25 195 ASN A O 1
ATOM 1571 N N . LYS A 1 196 ? 29.455 3.212 -44.882 1.00 98.12 196 LYS A N 1
ATOM 1572 C CA . LYS A 1 196 ? 28.891 4.175 -43.934 1.00 98.12 196 LYS A CA 1
ATOM 1573 C C . LYS A 1 196 ? 27.374 4.073 -43.828 1.00 98.12 196 LYS A C 1
ATOM 1575 O O . LYS A 1 196 ? 26.842 4.176 -42.725 1.00 98.12 196 LYS A O 1
ATOM 1580 N N . THR A 1 197 ? 26.691 3.860 -44.950 1.00 98.19 197 THR A N 1
ATOM 1581 C CA . THR A 1 197 ? 25.231 3.695 -44.960 1.00 98.19 197 THR A CA 1
ATOM 1582 C C . THR A 1 197 ? 24.803 2.404 -44.267 1.00 98.19 197 THR A C 1
ATOM 1584 O O . THR A 1 197 ? 23.873 2.441 -43.466 1.00 98.19 197 THR A O 1
ATOM 1587 N N . ILE A 1 198 ? 25.510 1.292 -44.490 1.00 98.25 198 ILE A N 1
ATOM 1588 C CA . ILE A 1 198 ? 25.229 0.017 -43.812 1.00 98.25 198 ILE A CA 1
ATOM 1589 C C . ILE A 1 198 ? 25.533 0.109 -42.313 1.00 98.25 198 ILE A C 1
ATOM 1591 O O . ILE A 1 198 ? 24.716 -0.320 -41.500 1.00 98.25 198 ILE A O 1
ATOM 1595 N N . GLU A 1 199 ? 26.676 0.684 -41.929 1.00 97.69 199 GLU A N 1
ATOM 1596 C CA . GLU A 1 199 ? 27.037 0.882 -40.521 1.00 97.69 199 GLU A CA 1
ATOM 1597 C C . GLU A 1 199 ? 25.999 1.733 -39.790 1.00 97.69 199 GLU A C 1
ATOM 1599 O O . GLU A 1 199 ? 25.577 1.380 -38.691 1.00 97.69 199 GLU A O 1
ATOM 1604 N N . GLN A 1 200 ? 25.580 2.845 -40.400 1.00 98.19 200 GLN A N 1
ATOM 1605 C CA . GLN A 1 200 ? 24.575 3.720 -39.812 1.00 98.19 200 GLN A CA 1
ATOM 1606 C C . GLN A 1 200 ? 23.227 3.002 -39.675 1.00 98.19 200 GLN A C 1
ATOM 1608 O O . GLN A 1 200 ? 22.656 3.014 -38.589 1.00 98.19 200 GLN A O 1
ATOM 1613 N N . ALA A 1 201 ? 22.765 2.315 -40.725 1.00 98.38 201 ALA A N 1
ATOM 1614 C CA . ALA A 1 201 ? 21.515 1.559 -40.679 1.00 98.38 201 ALA A CA 1
ATOM 1615 C C . ALA A 1 201 ? 21.539 0.464 -39.598 1.00 98.38 201 ALA A C 1
ATOM 1617 O O . ALA A 1 201 ? 20.550 0.262 -38.899 1.00 98.38 201 ALA A O 1
ATOM 1618 N N . LEU A 1 202 ? 22.672 -0.225 -39.421 1.00 98.38 202 LEU A N 1
ATOM 1619 C CA . LEU A 1 202 ? 22.812 -1.248 -38.385 1.00 98.38 202 LEU A CA 1
ATOM 1620 C C . LEU A 1 202 ? 22.734 -0.651 -36.974 1.00 98.38 202 LEU A C 1
ATOM 1622 O O . LEU A 1 202 ? 22.079 -1.227 -36.110 1.00 98.38 202 LEU A O 1
ATOM 1626 N N . ILE A 1 203 ? 23.393 0.487 -36.738 1.00 98.44 203 ILE A N 1
ATOM 1627 C CA . ILE A 1 203 ? 23.353 1.170 -35.437 1.00 98.44 203 ILE A CA 1
ATOM 1628 C C . ILE A 1 203 ? 21.926 1.624 -35.123 1.00 98.44 203 ILE A C 1
ATOM 1630 O O . ILE A 1 203 ? 21.442 1.358 -34.028 1.00 98.44 203 ILE A O 1
ATOM 1634 N N . GLU A 1 204 ? 21.238 2.234 -36.088 1.00 98.25 204 GLU A N 1
ATOM 1635 C CA . GLU A 1 204 ? 19.860 2.706 -35.912 1.00 98.25 204 GLU A CA 1
ATOM 1636 C C . GLU A 1 204 ? 18.909 1.553 -35.555 1.00 98.25 204 GLU A C 1
ATOM 1638 O O . GLU A 1 204 ? 18.157 1.654 -34.587 1.00 98.25 204 GLU A O 1
ATOM 1643 N N . VAL A 1 205 ? 18.994 0.418 -36.259 1.00 98.62 205 VAL A N 1
ATOM 1644 C CA . VAL A 1 205 ? 18.158 -0.759 -35.959 1.00 98.62 205 VAL A CA 1
ATOM 1645 C C . VAL A 1 205 ? 18.451 -1.322 -34.564 1.00 98.62 205 VAL A C 1
ATOM 1647 O O . VAL A 1 205 ? 17.520 -1.636 -33.822 1.00 98.62 205 VAL A O 1
ATOM 1650 N N . LEU A 1 206 ? 19.725 -1.423 -34.172 1.00 98.25 206 LEU A N 1
ATOM 1651 C CA . LEU A 1 206 ? 20.097 -1.914 -32.841 1.00 98.25 206 LEU A CA 1
ATOM 1652 C C . LEU A 1 206 ? 19.606 -0.981 -31.724 1.00 98.25 206 LEU A C 1
ATOM 1654 O O . LEU A 1 206 ? 19.119 -1.456 -30.696 1.00 98.25 206 LEU A O 1
ATOM 1658 N N . GLU A 1 207 ? 19.698 0.333 -31.927 1.00 98.31 207 GLU A N 1
ATOM 1659 C CA . GLU A 1 207 ? 19.176 1.327 -30.986 1.00 98.31 207 GLU A CA 1
ATOM 1660 C C . GLU A 1 207 ? 17.646 1.241 -30.865 1.00 98.31 207 GLU A C 1
ATOM 1662 O O . GLU A 1 207 ? 17.105 1.288 -29.756 1.00 98.31 207 GLU A O 1
ATOM 1667 N N . GLU A 1 208 ? 16.930 1.070 -31.979 1.00 98.19 208 GLU A N 1
ATOM 1668 C CA . GLU A 1 208 ? 15.475 0.898 -31.971 1.00 98.19 208 GLU A CA 1
ATOM 1669 C C . GLU A 1 208 ? 15.042 -0.359 -31.206 1.00 98.19 208 GLU A C 1
ATOM 1671 O O . GLU A 1 208 ? 14.112 -0.297 -30.388 1.00 98.19 208 GLU A O 1
ATOM 1676 N N . GLU A 1 209 ? 15.731 -1.482 -31.418 1.00 98.25 209 GLU A N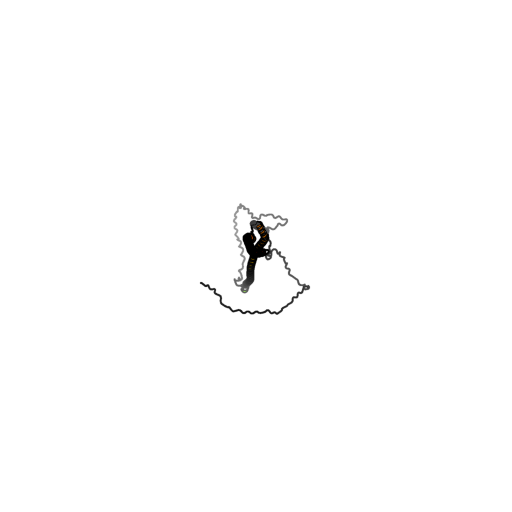 1
ATOM 1677 C CA . GLU A 1 209 ? 15.482 -2.726 -30.688 1.00 98.25 209 GLU A CA 1
ATOM 1678 C C . GLU A 1 209 ? 15.770 -2.569 -29.187 1.00 98.25 209 GLU A C 1
ATOM 1680 O O . GLU A 1 209 ? 14.939 -2.951 -28.353 1.00 98.25 209 GLU A O 1
ATOM 1685 N N . GLU A 1 210 ? 16.888 -1.942 -28.810 1.00 98.12 210 GLU A N 1
ATOM 1686 C CA . GLU A 1 210 ? 17.207 -1.673 -27.404 1.00 98.12 210 GLU A CA 1
ATOM 1687 C C . GLU A 1 210 ? 16.119 -0.808 -26.749 1.00 98.12 210 GLU A C 1
ATOM 1689 O O . GLU A 1 210 ? 15.571 -1.169 -25.700 1.00 98.12 210 GLU A O 1
ATOM 1694 N N . ILE A 1 211 ? 15.720 0.291 -27.393 1.00 98.44 211 ILE A N 1
ATOM 1695 C CA . ILE A 1 211 ? 14.660 1.171 -26.887 1.00 98.44 211 ILE A CA 1
ATOM 1696 C C . ILE A 1 211 ? 13.334 0.408 -26.752 1.00 98.44 211 ILE A C 1
ATOM 1698 O O . ILE A 1 211 ? 12.604 0.609 -25.771 1.00 98.44 211 ILE A O 1
ATOM 1702 N N . ALA A 1 212 ? 13.002 -0.474 -27.697 1.00 98.31 212 ALA A N 1
ATOM 1703 C CA . ALA A 1 212 ? 11.798 -1.296 -27.632 1.00 98.31 212 ALA A CA 1
ATOM 1704 C C . ALA A 1 212 ? 11.824 -2.254 -26.429 1.00 98.31 212 ALA A C 1
ATOM 1706 O O . ALA A 1 212 ? 10.844 -2.310 -25.673 1.00 98.31 212 ALA A O 1
ATOM 1707 N N . THR A 1 213 ? 12.949 -2.937 -26.193 1.00 98.44 213 THR A N 1
ATOM 1708 C CA . THR A 1 213 ? 13.101 -3.841 -25.040 1.00 98.44 213 THR A CA 1
ATOM 1709 C C . THR A 1 213 ? 13.014 -3.091 -23.708 1.00 98.44 213 THR A C 1
ATOM 1711 O O . THR A 1 213 ? 12.281 -3.519 -22.811 1.00 98.44 213 THR A O 1
ATOM 1714 N N . LEU A 1 214 ? 13.663 -1.927 -23.585 1.00 98.50 214 LEU A N 1
ATOM 1715 C CA . LEU A 1 214 ? 13.593 -1.088 -22.384 1.00 98.50 214 LEU A CA 1
ATOM 1716 C C . LEU A 1 214 ? 12.167 -0.595 -22.115 1.00 98.50 214 LEU A C 1
ATOM 1718 O O . LEU A 1 214 ? 11.695 -0.646 -20.976 1.00 98.50 214 LEU A O 1
ATOM 1722 N N . ARG A 1 215 ? 11.439 -0.164 -23.152 1.00 98.38 215 ARG A N 1
ATOM 1723 C CA . ARG A 1 215 ? 10.026 0.235 -23.028 1.00 98.38 215 ARG A CA 1
ATOM 1724 C C . ARG A 1 215 ? 9.143 -0.928 -22.592 1.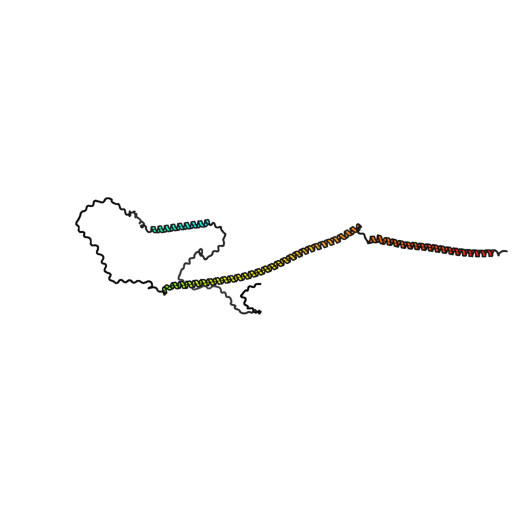00 98.38 215 ARG A C 1
ATOM 1726 O O . ARG A 1 215 ? 8.222 -0.736 -21.799 1.00 98.38 215 ARG A O 1
ATOM 1733 N N . GLU A 1 216 ? 9.388 -2.135 -23.091 1.00 98.44 216 GLU A N 1
ATOM 1734 C CA . GLU A 1 216 ? 8.653 -3.323 -22.655 1.00 98.44 216 GLU A CA 1
ATOM 1735 C C . GLU A 1 216 ? 8.922 -3.656 -21.183 1.00 98.44 216 GLU A C 1
ATOM 1737 O O . GLU A 1 216 ? 7.975 -3.882 -20.427 1.00 98.44 216 GLU A O 1
ATOM 1742 N N . GLN A 1 217 ? 10.183 -3.610 -20.750 1.00 98.19 217 GLN A N 1
ATOM 1743 C CA . GLN A 1 217 ? 10.549 -3.807 -19.346 1.00 98.19 217 GLN A CA 1
ATOM 1744 C C . GLN A 1 217 ? 9.902 -2.753 -18.437 1.00 98.19 217 GLN A C 1
ATOM 1746 O O . GLN A 1 217 ? 9.332 -3.101 -17.401 1.00 98.19 217 GLN A O 1
ATOM 1751 N N . GLN A 1 218 ? 9.919 -1.479 -18.842 1.00 98.19 218 GLN A N 1
ATOM 1752 C CA . GLN A 1 218 ? 9.257 -0.402 -18.103 1.00 98.19 218 GLN A CA 1
ATOM 1753 C C . GLN A 1 218 ? 7.746 -0.621 -17.995 1.00 98.19 218 GLN A C 1
ATOM 1755 O O . GLN A 1 218 ? 7.194 -0.457 -16.909 1.00 98.19 218 GLN A O 1
ATOM 1760 N N . ARG A 1 219 ? 7.073 -1.027 -19.082 1.00 98.00 219 ARG A N 1
ATOM 1761 C CA . ARG A 1 219 ? 5.634 -1.346 -19.050 1.00 98.00 219 ARG A CA 1
ATOM 1762 C C . ARG A 1 219 ? 5.331 -2.461 -18.055 1.00 98.00 219 ARG A C 1
ATOM 1764 O O . ARG A 1 219 ? 4.512 -2.251 -17.166 1.00 98.00 219 ARG A O 1
ATOM 1771 N N . LYS A 1 220 ? 6.059 -3.581 -18.128 1.00 98.44 220 LYS A N 1
ATOM 1772 C CA . LYS A 1 220 ? 5.907 -4.707 -17.189 1.00 98.44 220 LYS A CA 1
ATOM 1773 C C . LYS A 1 220 ? 6.111 -4.267 -15.737 1.00 98.44 220 LYS A C 1
ATOM 1775 O O . LYS A 1 220 ? 5.325 -4.625 -14.867 1.00 98.44 220 LYS A O 1
ATOM 1780 N N . PHE A 1 221 ? 7.133 -3.453 -15.472 1.00 98.44 221 PHE A N 1
ATOM 1781 C CA . PHE A 1 221 ? 7.393 -2.933 -14.130 1.00 98.44 221 PHE A CA 1
ATOM 1782 C C . PHE A 1 221 ? 6.265 -2.022 -13.623 1.00 98.44 221 PHE A C 1
ATOM 1784 O O . PHE A 1 221 ? 5.847 -2.132 -12.472 1.00 98.44 221 PHE A O 1
ATOM 1791 N N . LEU A 1 222 ? 5.755 -1.125 -14.471 1.00 98.44 222 LEU A N 1
ATOM 1792 C CA . LEU A 1 222 ? 4.662 -0.224 -14.104 1.00 98.44 222 LEU A CA 1
ATOM 1793 C C . LEU A 1 222 ? 3.349 -0.975 -13.874 1.00 98.44 222 LEU A C 1
ATOM 1795 O O . LEU A 1 222 ? 2.626 -0.633 -12.940 1.00 98.44 222 LEU A O 1
ATOM 1799 N N . GLU A 1 223 ? 3.061 -1.998 -14.678 1.00 98.12 223 GLU A N 1
ATOM 1800 C CA . GLU A 1 223 ? 1.903 -2.877 -14.498 1.00 98.12 223 GLU A CA 1
ATOM 1801 C C . GLU A 1 223 ? 1.974 -3.613 -13.158 1.00 98.12 223 GLU A C 1
ATOM 1803 O O . GLU A 1 223 ? 1.034 -3.523 -12.367 1.00 98.12 223 GLU A O 1
ATOM 1808 N N . LEU A 1 224 ? 3.109 -4.252 -12.852 1.00 98.38 224 LEU A N 1
ATOM 1809 C CA . LEU A 1 224 ? 3.323 -4.918 -11.563 1.00 98.38 224 LEU A CA 1
ATOM 1810 C C . LEU A 1 224 ? 3.167 -3.939 -10.396 1.00 98.38 224 LEU A C 1
ATOM 1812 O O . LEU A 1 224 ? 2.398 -4.192 -9.472 1.00 98.38 224 LEU A O 1
ATOM 1816 N N . ARG A 1 225 ? 3.804 -2.768 -10.479 1.00 98.44 225 ARG A N 1
ATOM 1817 C CA . ARG A 1 225 ? 3.714 -1.740 -9.436 1.00 98.44 225 ARG A CA 1
ATOM 1818 C C . ARG A 1 225 ? 2.287 -1.218 -9.249 1.00 98.44 225 ARG A C 1
ATOM 1820 O O . ARG A 1 225 ? 1.896 -0.885 -8.131 1.00 98.44 225 ARG A O 1
ATOM 1827 N N . ALA A 1 226 ? 1.511 -1.100 -10.326 1.00 98.38 226 ALA A N 1
ATOM 1828 C CA . ALA A 1 226 ? 0.114 -0.685 -10.251 1.00 98.38 226 ALA A CA 1
ATOM 1829 C C . ALA A 1 226 ? -0.745 -1.743 -9.545 1.00 98.38 226 ALA A C 1
ATOM 1831 O O . ALA A 1 226 ? -1.574 -1.384 -8.706 1.00 98.38 226 ALA A O 1
ATOM 1832 N N . VAL A 1 227 ? -0.509 -3.027 -9.835 1.00 98.38 227 VAL A N 1
ATOM 1833 C CA . VAL A 1 227 ? -1.175 -4.154 -9.166 1.00 98.38 227 VAL A CA 1
ATOM 1834 C C . VAL A 1 227 ? -0.817 -4.197 -7.679 1.00 98.38 227 VAL A C 1
ATOM 1836 O O . VAL A 1 227 ? -1.721 -4.207 -6.845 1.00 98.38 227 VAL A O 1
ATOM 1839 N N . GLU A 1 228 ? 0.471 -4.128 -7.336 1.00 97.88 228 GLU A N 1
ATOM 1840 C CA . GLU A 1 228 ? 0.946 -4.102 -5.944 1.00 97.88 228 GLU A CA 1
ATOM 1841 C C . GLU A 1 228 ? 0.349 -2.924 -5.166 1.00 97.88 228 GLU A C 1
ATOM 1843 O O . GLU A 1 228 ? -0.146 -3.081 -4.050 1.00 97.88 228 GLU A O 1
ATOM 1848 N N . LYS A 1 229 ? 0.321 -1.730 -5.772 1.00 98.31 229 LYS A N 1
ATOM 1849 C CA . LYS A 1 229 ? -0.266 -0.542 -5.142 1.00 98.31 229 LYS A CA 1
ATOM 1850 C C . LYS A 1 229 ? -1.772 -0.697 -4.917 1.00 98.31 229 LYS A C 1
ATOM 1852 O O . LYS A 1 229 ? -2.277 -0.252 -3.886 1.00 98.31 229 LYS A O 1
ATOM 1857 N N . ALA A 1 230 ? -2.492 -1.308 -5.856 1.00 98.06 230 ALA A N 1
ATOM 1858 C CA . ALA A 1 230 ? -3.919 -1.581 -5.702 1.00 98.06 230 ALA A CA 1
ATOM 1859 C C . ALA A 1 230 ? -4.184 -2.616 -4.594 1.00 98.06 230 ALA A C 1
ATOM 1861 O O . ALA A 1 230 ? -5.117 -2.449 -3.804 1.00 98.06 230 ALA A O 1
ATOM 1862 N N . GLU A 1 231 ? -3.347 -3.652 -4.486 1.00 97.12 231 GLU A N 1
ATOM 1863 C CA . GLU A 1 231 ? -3.430 -4.631 -3.400 1.00 97.12 231 GLU A CA 1
ATOM 1864 C C . GLU A 1 231 ? -3.154 -3.986 -2.038 1.00 97.12 231 GLU A C 1
ATOM 1866 O O . GLU A 1 231 ? -3.936 -4.177 -1.103 1.00 97.12 231 GLU A O 1
ATOM 1871 N N . GLN A 1 232 ? -2.095 -3.181 -1.936 1.00 98.25 232 GLN A N 1
ATOM 1872 C CA . GLN A 1 232 ? -1.753 -2.467 -0.710 1.00 98.25 232 GLN A CA 1
ATOM 1873 C C . GLN A 1 232 ? -2.927 -1.600 -0.235 1.00 98.25 232 GLN A C 1
ATOM 1875 O O . GLN A 1 232 ? -3.322 -1.683 0.926 1.00 98.25 232 GLN A O 1
ATOM 1880 N N . GLN A 1 233 ? -3.549 -0.836 -1.137 1.00 97.56 233 GLN A N 1
ATOM 1881 C CA . GLN A 1 233 ? -4.725 -0.023 -0.806 1.00 97.56 233 GLN A CA 1
ATOM 1882 C C . GLN A 1 233 ? -5.908 -0.871 -0.319 1.00 97.56 233 GLN A C 1
ATOM 1884 O O . GLN A 1 233 ? -6.605 -0.485 0.622 1.00 97.56 233 GLN A O 1
ATOM 1889 N N . ARG A 1 234 ? -6.132 -2.043 -0.928 1.00 97.88 234 ARG A N 1
ATOM 1890 C CA . ARG A 1 234 ? -7.176 -2.983 -0.497 1.00 97.88 234 ARG A CA 1
ATOM 1891 C C . ARG A 1 234 ? -6.928 -3.479 0.931 1.00 97.88 234 ARG A C 1
ATOM 1893 O O . ARG A 1 234 ? -7.869 -3.519 1.725 1.00 97.88 234 ARG A O 1
ATOM 1900 N N . LEU A 1 235 ? -5.687 -3.849 1.250 1.00 98.00 235 LEU A N 1
ATOM 1901 C CA . LEU A 1 235 ? -5.295 -4.336 2.576 1.00 98.00 235 LEU A CA 1
ATOM 1902 C C . LEU A 1 235 ? -5.359 -3.225 3.631 1.00 98.00 235 LEU A C 1
ATOM 1904 O O . LEU A 1 235 ? -5.918 -3.439 4.703 1.00 98.00 235 LEU A O 1
ATOM 1908 N N . GLU A 1 236 ? -4.877 -2.023 3.313 1.00 97.75 236 GLU A N 1
ATOM 1909 C CA . GLU A 1 236 ? -4.938 -0.863 4.212 1.00 97.75 236 GLU A CA 1
ATOM 1910 C C . GLU A 1 236 ? -6.380 -0.501 4.593 1.00 97.75 236 GLU A C 1
ATOM 1912 O O . GLU A 1 236 ? -6.669 -0.220 5.760 1.00 97.75 236 GLU A O 1
ATOM 1917 N N . GLU A 1 237 ? -7.302 -0.543 3.629 1.00 97.31 237 GLU A N 1
ATOM 1918 C CA . GLU A 1 237 ? -8.725 -0.300 3.866 1.00 97.31 237 GLU A CA 1
ATOM 1919 C C . GLU A 1 237 ? -9.355 -1.398 4.736 1.00 97.31 237 GLU A C 1
ATOM 1921 O O . GLU A 1 237 ? -10.129 -1.101 5.652 1.00 97.31 237 GLU A O 1
ATOM 1926 N N . GLN A 1 238 ? -9.015 -2.667 4.492 1.00 97.12 238 GLN A N 1
ATOM 1927 C CA . GLN A 1 238 ? -9.476 -3.781 5.321 1.00 97.12 238 GLN A CA 1
ATOM 1928 C C . GLN A 1 238 ? -8.963 -3.652 6.763 1.00 97.12 238 GLN A C 1
ATOM 1930 O O . GLN A 1 238 ? -9.749 -3.762 7.710 1.00 97.12 238 GLN A O 1
ATOM 1935 N N . ASP A 1 239 ? -7.682 -3.341 6.939 1.00 97.31 239 ASP A N 1
ATOM 1936 C CA . ASP A 1 239 ? -7.078 -3.125 8.251 1.00 97.31 239 ASP A CA 1
ATOM 1937 C C . ASP A 1 239 ? -7.668 -1.912 8.965 1.00 97.31 239 ASP A C 1
ATOM 1939 O O . ASP A 1 239 ? -7.846 -1.948 10.186 1.00 97.31 239 ASP A O 1
ATOM 1943 N N . ARG A 1 240 ? -8.006 -0.843 8.231 1.00 97.81 240 ARG A N 1
ATOM 1944 C CA . ARG A 1 240 ? -8.710 0.316 8.793 1.00 97.81 240 ARG A CA 1
ATOM 1945 C C . ARG A 1 240 ? -10.053 -0.110 9.381 1.00 97.81 240 ARG A C 1
ATOM 1947 O O . ARG A 1 240 ? -10.324 0.202 10.540 1.00 97.81 240 ARG A O 1
ATOM 1954 N N . ARG A 1 241 ? -10.853 -0.874 8.629 1.00 97.50 241 ARG A N 1
ATOM 1955 C CA . ARG A 1 241 ? -12.160 -1.379 9.091 1.00 97.50 241 ARG A CA 1
ATOM 1956 C C . ARG A 1 241 ? -12.025 -2.271 10.322 1.00 97.50 241 ARG A C 1
ATOM 1958 O O . ARG A 1 241 ? -12.769 -2.092 11.284 1.00 97.50 241 ARG A O 1
ATOM 1965 N N . LEU A 1 242 ? -11.058 -3.189 10.324 1.00 98.12 242 LEU A N 1
ATOM 1966 C CA . LEU A 1 242 ? -10.794 -4.064 11.472 1.00 98.12 242 LEU A CA 1
ATOM 1967 C C . LEU A 1 242 ? -10.332 -3.273 12.703 1.00 98.12 242 LEU A C 1
ATOM 1969 O O . LEU A 1 242 ? -10.781 -3.551 13.815 1.00 98.12 242 LEU A O 1
ATOM 1973 N N . ARG A 1 243 ? -9.478 -2.257 12.527 1.00 97.88 243 ARG A N 1
ATOM 1974 C CA . ARG A 1 243 ? -9.064 -1.363 13.621 1.00 97.88 243 ARG A CA 1
ATOM 1975 C C . ARG A 1 243 ? -10.241 -0.592 14.199 1.00 97.88 243 ARG A C 1
ATOM 1977 O O . ARG A 1 243 ? -10.378 -0.532 15.418 1.00 97.88 243 ARG A O 1
ATOM 1984 N N . GLU A 1 244 ? -11.088 -0.018 13.352 1.00 97.88 244 GLU A N 1
ATOM 1985 C CA . GLU A 1 244 ? -12.281 0.706 13.796 1.00 97.88 244 GLU A CA 1
ATOM 1986 C C . GLU A 1 244 ? -13.239 -0.206 14.568 1.00 97.88 244 GLU A C 1
ATOM 1988 O O . GLU A 1 244 ? -13.737 0.174 15.629 1.00 97.88 244 GLU A O 1
ATOM 1993 N N . GLU A 1 245 ? -13.459 -1.426 14.081 1.00 97.56 245 GLU A N 1
ATOM 1994 C CA . GLU A 1 245 ? -14.319 -2.409 14.733 1.00 97.56 245 GLU A CA 1
ATOM 1995 C C . GLU A 1 245 ? -13.744 -2.875 16.078 1.00 97.56 245 GLU A C 1
ATOM 1997 O O . GLU A 1 245 ? -14.448 -2.851 17.093 1.00 97.56 245 GLU A O 1
ATOM 2002 N N . LYS A 1 246 ? -12.443 -3.183 16.128 1.00 98.25 246 LYS A N 1
ATOM 2003 C CA . LYS A 1 246 ? -11.729 -3.496 17.373 1.00 98.25 246 LYS A CA 1
ATOM 2004 C C . LYS A 1 246 ? -11.844 -2.353 18.381 1.00 98.25 246 LYS A C 1
ATOM 2006 O O . LYS A 1 246 ? -12.185 -2.600 19.535 1.00 98.25 246 LYS A O 1
ATOM 2011 N N . ASN A 1 247 ? -11.620 -1.112 17.953 1.00 97.94 247 ASN A N 1
ATOM 2012 C CA . ASN A 1 247 ? -11.718 0.061 18.824 1.00 97.94 247 ASN A CA 1
ATOM 2013 C C . ASN A 1 247 ? -13.143 0.249 19.365 1.00 97.94 247 ASN A C 1
ATOM 2015 O O . ASN A 1 247 ? -13.316 0.560 20.544 1.00 97.94 247 ASN A O 1
ATOM 2019 N N . ARG A 1 248 ? -14.173 0.004 18.542 1.00 97.88 248 ARG A N 1
ATOM 2020 C CA . ARG A 1 248 ? -15.575 0.020 18.995 1.00 97.88 248 ARG A CA 1
ATOM 2021 C C . ARG A 1 248 ? -15.841 -1.053 20.047 1.00 97.88 248 ARG A C 1
ATOM 2023 O O . ARG A 1 248 ? -16.440 -0.738 21.073 1.00 97.88 248 ARG A O 1
ATOM 2030 N N . ARG A 1 249 ? -15.372 -2.286 19.829 1.00 97.75 249 ARG A N 1
ATOM 2031 C CA . ARG A 1 249 ? -15.534 -3.387 20.794 1.00 97.75 249 ARG A CA 1
ATOM 2032 C C . ARG A 1 249 ? -14.823 -3.104 22.115 1.00 97.75 249 ARG A C 1
ATOM 2034 O O . ARG A 1 249 ? -15.409 -3.326 23.168 1.00 97.75 249 ARG A O 1
ATOM 2041 N N . VAL A 1 250 ? -13.597 -2.579 22.068 1.00 98.25 250 VAL A N 1
ATOM 2042 C CA . VAL A 1 250 ? -12.843 -2.191 23.273 1.00 98.25 250 VAL A CA 1
ATOM 2043 C C . VAL A 1 250 ? -13.606 -1.126 24.056 1.00 98.25 250 VAL A C 1
ATOM 2045 O O . VAL A 1 250 ? -13.830 -1.302 25.249 1.00 98.25 250 VAL A O 1
ATOM 2048 N N . LYS A 1 251 ? -14.104 -0.083 23.384 1.00 98.12 251 LYS A N 1
ATOM 2049 C CA . LYS A 1 251 ? -14.884 0.973 24.039 1.00 98.12 251 LYS A CA 1
ATOM 2050 C C . LYS A 1 251 ? -16.162 0.436 24.695 1.00 98.12 251 LYS A C 1
ATOM 2052 O O . LYS A 1 251 ? -16.453 0.768 25.840 1.00 98.12 251 LYS A O 1
ATOM 2057 N N . GLN A 1 252 ? -16.903 -0.430 24.001 1.00 97.31 252 GLN A N 1
ATOM 2058 C CA . GLN A 1 252 ? -18.095 -1.080 24.559 1.00 97.31 252 GLN A CA 1
ATOM 2059 C C . GLN A 1 252 ? -17.760 -1.948 25.776 1.00 97.31 252 GLN A C 1
ATOM 2061 O O . GLN A 1 252 ? -18.500 -1.946 26.759 1.00 97.31 252 GLN A O 1
ATOM 2066 N N . TYR A 1 253 ? -16.646 -2.678 25.723 1.00 97.81 253 TYR A N 1
ATOM 2067 C CA . TYR A 1 253 ? -16.183 -3.508 26.829 1.00 97.81 253 TYR A CA 1
ATOM 2068 C C . TYR A 1 253 ? -15.788 -2.667 28.050 1.00 97.81 253 TYR A C 1
ATOM 2070 O O . TYR A 1 253 ? -16.206 -2.977 29.163 1.00 97.81 253 TYR A O 1
ATOM 2078 N N . GLU A 1 254 ? -15.064 -1.564 27.851 1.00 98.00 254 GLU A N 1
ATOM 2079 C CA . GLU A 1 254 ? -14.718 -0.618 28.919 1.00 98.00 254 GLU A CA 1
ATOM 2080 C C . GLU A 1 254 ? -15.963 0.002 29.568 1.00 98.00 254 GLU A C 1
ATOM 2082 O O . GLU A 1 254 ? -16.064 0.062 30.795 1.00 98.00 254 GLU A O 1
ATOM 2087 N N . GLU A 1 255 ? -16.938 0.433 28.762 1.00 97.94 255 GLU A N 1
ATOM 2088 C CA . GLU A 1 255 ? -18.225 0.937 29.256 1.00 97.94 255 GLU A CA 1
ATOM 2089 C C . GLU A 1 255 ? -19.001 -0.143 30.028 1.00 97.94 255 GLU A C 1
ATOM 2091 O O . GLU A 1 255 ? -19.599 0.143 31.070 1.00 97.94 255 GLU A O 1
ATOM 2096 N N . GLY A 1 256 ? -18.962 -1.389 29.549 1.00 97.94 256 GLY A N 1
ATOM 2097 C CA . GLY A 1 256 ? -19.550 -2.548 30.214 1.00 97.94 256 GLY A CA 1
ATOM 2098 C C . GLY A 1 256 ? -18.915 -2.831 31.574 1.00 97.94 256 GLY A C 1
ATOM 2099 O O . GLY A 1 256 ? -19.640 -2.988 32.557 1.00 97.94 256 GLY A O 1
ATOM 2100 N N . ILE A 1 257 ? -17.581 -2.819 31.661 1.00 98.25 257 ILE A N 1
ATOM 2101 C CA . ILE A 1 257 ? -16.850 -2.992 32.926 1.00 98.25 257 ILE A CA 1
ATOM 2102 C C . ILE A 1 257 ? -17.219 -1.893 33.920 1.00 98.25 257 ILE A C 1
ATOM 2104 O O . ILE A 1 257 ? -17.500 -2.202 35.077 1.00 98.25 257 ILE A O 1
ATOM 2108 N N . LYS A 1 258 ? -17.240 -0.625 33.488 1.00 98.19 258 LYS A N 1
ATOM 2109 C CA . LYS A 1 258 ? -17.587 0.503 34.370 1.00 98.19 258 LYS A CA 1
ATOM 2110 C C . LYS A 1 258 ? -18.975 0.324 34.977 1.00 98.19 258 LYS A C 1
ATOM 2112 O O . LYS A 1 258 ? -19.117 0.356 36.195 1.00 98.19 258 LYS A O 1
ATOM 2117 N N . LYS A 1 259 ? -19.977 0.024 34.146 1.00 97.81 259 LYS A N 1
ATOM 2118 C CA . LYS A 1 259 ? -21.342 -0.257 34.618 1.00 97.81 259 LYS A CA 1
ATOM 2119 C C . LYS A 1 259 ? -21.385 -1.464 35.548 1.00 97.81 259 LYS A C 1
ATOM 2121 O O . LYS A 1 259 ? -22.065 -1.427 36.569 1.00 97.81 259 LYS A O 1
ATOM 2126 N N . GLN A 1 260 ? -20.654 -2.530 35.226 1.00 97.38 260 GLN A N 1
ATOM 2127 C CA . GLN A 1 260 ? -20.595 -3.707 36.084 1.00 97.38 260 GLN A CA 1
ATOM 2128 C C . GLN A 1 260 ? -20.018 -3.352 37.460 1.00 97.38 260 GLN A C 1
ATOM 2130 O O . GLN A 1 260 ? -20.568 -3.780 38.473 1.00 97.38 260 GLN A O 1
ATOM 2135 N N . GLN A 1 261 ? -18.961 -2.545 37.514 1.00 98.00 261 GLN A N 1
ATOM 2136 C CA . GLN A 1 261 ? -18.371 -2.088 38.766 1.00 98.00 261 GLN A CA 1
ATOM 2137 C C . GLN A 1 261 ? -19.357 -1.238 39.582 1.00 98.00 261 GLN A C 1
ATOM 2139 O O . GLN A 1 261 ? -19.598 -1.549 40.746 1.00 98.00 261 GLN A O 1
ATOM 2144 N N . GLU A 1 262 ? -20.023 -0.266 38.955 1.00 97.81 262 GLU A N 1
ATOM 2145 C CA . GLU A 1 262 ? -21.063 0.547 39.606 1.00 97.81 262 GLU A CA 1
ATOM 2146 C C . GLU A 1 262 ? -22.204 -0.319 40.165 1.00 97.81 262 GLU A C 1
ATOM 2148 O O . GLU A 1 262 ? -22.678 -0.108 41.283 1.00 97.81 262 GLU A O 1
ATOM 2153 N N . THR A 1 263 ? -22.655 -1.325 39.405 1.00 97.38 263 THR A N 1
ATOM 2154 C CA . THR A 1 263 ? -23.703 -2.243 39.878 1.00 97.38 263 THR A CA 1
ATOM 2155 C C . THR A 1 263 ? -23.228 -3.110 41.038 1.00 97.38 263 THR A C 1
ATOM 2157 O O . THR A 1 263 ? -23.980 -3.282 41.995 1.00 97.38 263 THR A O 1
ATOM 2160 N N . LYS A 1 264 ? -21.985 -3.610 41.004 1.00 97.38 264 LYS A N 1
ATOM 2161 C CA . LYS A 1 264 ? -21.391 -4.376 42.108 1.00 97.38 264 LYS A CA 1
ATOM 2162 C C . LYS A 1 264 ? -21.332 -3.542 43.382 1.00 97.38 264 LYS A C 1
ATOM 2164 O O . LYS A 1 264 ? -21.729 -4.034 44.432 1.00 97.38 264 LYS A O 1
ATOM 2169 N N . GLU A 1 265 ? -20.897 -2.289 43.287 1.00 97.06 265 GLU A N 1
ATOM 2170 C CA . GLU A 1 265 ? -20.830 -1.368 44.426 1.00 97.06 265 GLU A CA 1
ATOM 2171 C C . GLU A 1 265 ? -22.219 -1.065 44.995 1.00 97.06 265 GLU A C 1
ATOM 2173 O O . GLU A 1 265 ? -22.412 -1.138 46.208 1.00 97.06 265 GLU A O 1
ATOM 2178 N N . ARG A 1 266 ? -23.221 -0.817 44.139 1.00 97.12 266 ARG A N 1
ATOM 2179 C CA . ARG A 1 266 ? -24.612 -0.620 44.585 1.00 97.12 266 ARG A CA 1
ATOM 2180 C C . ARG A 1 266 ? -25.186 -1.849 45.280 1.00 97.12 266 ARG A C 1
ATOM 2182 O O . ARG A 1 266 ? -25.828 -1.711 46.318 1.00 97.12 266 ARG A O 1
ATOM 2189 N N . VAL A 1 267 ? -24.967 -3.038 44.720 1.00 97.44 267 VAL A N 1
ATOM 2190 C CA . VAL A 1 267 ? -25.436 -4.294 45.321 1.00 97.44 267 VAL A CA 1
ATOM 2191 C C . VAL A 1 267 ? -24.726 -4.541 46.649 1.00 97.44 267 VAL A C 1
ATOM 2193 O O . VAL A 1 267 ? -25.389 -4.861 47.631 1.00 97.44 267 VAL A O 1
ATOM 2196 N N . ALA A 1 268 ? -23.409 -4.329 46.717 1.00 97.50 268 ALA A N 1
ATOM 2197 C CA . ALA A 1 268 ? -22.648 -4.460 47.956 1.00 97.50 268 ALA A CA 1
ATOM 2198 C C . ALA A 1 268 ? -23.157 -3.494 49.037 1.00 97.50 268 ALA A C 1
ATOM 2200 O O . ALA A 1 268 ? -23.402 -3.920 50.162 1.00 97.50 268 ALA A O 1
ATOM 2201 N N . ALA A 1 269 ? -23.395 -2.224 48.692 1.00 97.06 269 ALA A N 1
ATOM 2202 C CA . ALA A 1 269 ? -23.954 -1.236 49.613 1.00 97.06 269 ALA A CA 1
ATOM 2203 C C . ALA A 1 269 ? -25.355 -1.627 50.109 1.00 97.06 269 ALA A C 1
ATOM 2205 O O . ALA A 1 269 ? -25.634 -1.507 51.300 1.00 97.06 269 ALA A O 1
ATOM 2206 N N . ALA A 1 270 ? -26.221 -2.132 49.224 1.00 96.56 270 ALA A N 1
ATOM 2207 C CA . ALA A 1 270 ? -27.554 -2.593 49.601 1.00 96.56 270 ALA A CA 1
ATOM 2208 C C . ALA A 1 270 ? -27.493 -3.794 50.556 1.00 96.56 270 ALA A C 1
ATOM 2210 O O . ALA A 1 270 ? -28.162 -3.780 51.586 1.00 96.56 270 ALA A O 1
ATOM 2211 N N . VAL A 1 271 ? -26.657 -4.795 50.259 1.00 97.12 271 VAL A N 1
ATOM 2212 C CA . VAL A 1 271 ? -26.470 -5.970 51.126 1.00 97.12 271 VAL A CA 1
ATOM 2213 C C . VAL A 1 271 ? -25.940 -5.551 52.497 1.00 97.12 271 VAL A C 1
ATOM 2215 O O . VAL A 1 271 ? -26.519 -5.946 53.510 1.00 97.12 271 VAL A O 1
ATOM 2218 N N . LEU A 1 272 ? -24.910 -4.698 52.537 1.00 95.81 272 LEU A N 1
ATOM 2219 C CA . LEU A 1 272 ? -24.369 -4.151 53.785 1.00 95.81 272 LEU A CA 1
ATOM 2220 C C . LEU A 1 272 ? -25.457 -3.436 54.589 1.00 95.81 272 LEU A C 1
ATOM 2222 O O . LEU A 1 272 ? -25.650 -3.743 55.760 1.00 95.81 272 LEU A O 1
ATOM 2226 N N . LEU A 1 273 ? -26.209 -2.533 53.956 1.00 96.00 273 LEU A N 1
ATOM 2227 C CA . LEU A 1 273 ? -27.289 -1.793 54.603 1.00 96.00 273 LEU A CA 1
ATOM 2228 C C . LEU A 1 273 ? -28.368 -2.730 55.159 1.00 96.00 273 LEU A C 1
ATOM 2230 O O . LEU A 1 273 ? -28.776 -2.563 56.302 1.00 96.00 273 LEU A O 1
ATOM 2234 N N . THR A 1 274 ? -28.811 -3.729 54.391 1.00 94.25 274 THR A N 1
ATOM 2235 C CA . THR A 1 274 ? -29.816 -4.692 54.871 1.00 94.25 274 THR A CA 1
ATOM 2236 C C . THR A 1 274 ? -29.312 -5.532 56.042 1.00 94.25 274 THR A C 1
ATOM 2238 O O . THR A 1 274 ? -30.074 -5.748 56.980 1.00 94.25 274 THR A O 1
ATOM 2241 N N . GLY A 1 275 ? -28.039 -5.943 56.032 1.00 94.81 275 GLY A N 1
ATOM 2242 C CA . GLY A 1 275 ? -27.414 -6.639 57.160 1.00 94.81 275 GLY A CA 1
ATOM 2243 C C . GLY A 1 275 ? -27.355 -5.759 58.409 1.00 94.81 275 GLY A C 1
ATOM 2244 O O . GLY A 1 275 ? -27.838 -6.159 59.464 1.00 94.81 275 GLY A O 1
ATOM 2245 N N . TYR A 1 276 ? -26.874 -4.518 58.272 1.00 94.50 276 TYR A N 1
ATOM 2246 C CA . TYR A 1 276 ? -26.830 -3.559 59.380 1.00 94.50 276 TYR A CA 1
ATOM 2247 C C . TYR A 1 276 ? -28.217 -3.222 59.927 1.00 94.50 276 TYR A C 1
ATOM 2249 O O . TYR A 1 276 ? -28.396 -3.172 61.140 1.00 94.50 276 TYR A O 1
ATOM 2257 N N . ILE A 1 277 ? -29.211 -2.996 59.064 1.00 94.75 277 ILE A N 1
ATOM 2258 C CA . ILE A 1 277 ? -30.587 -2.730 59.503 1.00 94.75 277 ILE A CA 1
ATOM 2259 C C . ILE A 1 277 ? -31.149 -3.950 60.235 1.00 94.75 277 ILE A C 1
ATOM 2261 O O . ILE A 1 277 ? -31.790 -3.774 61.265 1.00 94.75 277 ILE A O 1
ATOM 2265 N N . ALA A 1 278 ? -30.891 -5.171 59.759 1.00 93.94 278 ALA A N 1
ATOM 2266 C CA . ALA A 1 278 ? -31.358 -6.384 60.425 1.00 93.94 278 ALA A CA 1
ATOM 2267 C C . ALA A 1 278 ? -30.781 -6.547 61.844 1.00 93.94 278 ALA A C 1
ATOM 2269 O O . ALA A 1 278 ? -31.486 -7.040 62.721 1.00 93.94 278 ALA A O 1
ATOM 2270 N N . GLU A 1 279 ? -29.545 -6.103 62.090 1.00 91.62 279 GLU A N 1
ATOM 2271 C CA . GLU A 1 279 ? -28.916 -6.131 63.420 1.00 91.62 279 GLU A CA 1
ATOM 2272 C C . GLU A 1 279 ? -29.334 -4.948 64.309 1.00 91.62 279 GLU A C 1
ATOM 2274 O O . GLU A 1 279 ? -29.635 -5.125 65.489 1.00 91.62 279 GLU A O 1
ATOM 2279 N N . LEU A 1 280 ? -29.375 -3.732 63.756 1.00 93.94 280 LEU A N 1
ATOM 2280 C CA . LEU A 1 280 ? -29.643 -2.508 64.517 1.00 93.94 280 LEU A CA 1
ATOM 2281 C C . LEU A 1 280 ? -31.123 -2.335 64.859 1.00 93.94 280 LEU A C 1
ATOM 2283 O O . LEU A 1 280 ? -31.449 -1.849 65.942 1.00 93.94 280 LEU A O 1
ATOM 2287 N N . LEU A 1 281 ? -32.028 -2.697 63.947 1.00 93.06 281 LEU A N 1
ATOM 2288 C CA . LEU A 1 281 ? -33.457 -2.428 64.097 1.00 93.06 281 LEU A CA 1
ATOM 2289 C C . LEU A 1 281 ? -34.065 -3.127 65.326 1.00 93.06 281 LEU A C 1
ATOM 2291 O O . LEU A 1 281 ? -34.750 -2.438 66.082 1.00 93.06 281 LEU A O 1
ATOM 2295 N N . PRO A 1 282 ? -33.786 -4.416 65.616 1.00 92.94 282 PRO A N 1
ATOM 2296 C CA . PRO A 1 282 ? -34.245 -5.046 66.852 1.00 92.94 282 PRO A CA 1
ATOM 2297 C C . PRO A 1 282 ? -33.719 -4.339 68.107 1.00 92.94 282 PRO A C 1
ATOM 2299 O O . PRO A 1 282 ? -34.500 -4.078 69.017 1.00 92.94 282 PRO A O 1
ATOM 2302 N N . ILE A 1 283 ? -32.435 -3.956 68.128 1.00 91.56 283 ILE A N 1
ATOM 2303 C CA . ILE A 1 283 ? -31.797 -3.286 69.277 1.00 91.56 283 ILE A CA 1
ATOM 2304 C C . ILE A 1 283 ? -32.441 -1.918 69.536 1.00 91.56 283 ILE A C 1
ATOM 2306 O O . ILE A 1 283 ? -32.753 -1.576 70.677 1.00 91.56 283 ILE A O 1
ATOM 2310 N N . VAL A 1 284 ? -32.668 -1.127 68.483 1.00 91.31 284 VAL A N 1
ATOM 2311 C CA . VAL A 1 284 ? -33.302 0.195 68.597 1.00 91.31 284 VAL A CA 1
ATOM 2312 C C . VAL A 1 284 ? -34.767 0.065 69.014 1.00 91.31 284 VAL A C 1
ATOM 2314 O O . VAL A 1 284 ? -35.208 0.806 69.891 1.00 91.31 284 VAL A O 1
ATOM 2317 N N . LEU A 1 285 ? -35.521 -0.879 68.440 1.00 89.19 285 LEU A N 1
ATOM 2318 C CA . LEU A 1 285 ? -36.916 -1.120 68.824 1.00 89.19 285 LEU A CA 1
ATOM 2319 C C . LEU A 1 285 ? -37.032 -1.606 70.273 1.00 89.19 285 LEU A C 1
ATOM 2321 O O . LEU A 1 285 ? -37.913 -1.150 70.999 1.00 89.19 285 LEU A O 1
ATOM 2325 N N . GLU A 1 286 ? -36.133 -2.478 70.724 1.00 87.62 286 GLU A N 1
ATOM 2326 C CA . GLU A 1 286 ? -36.087 -2.926 72.115 1.00 87.62 286 GLU A CA 1
ATOM 2327 C C . GLU A 1 286 ? -35.721 -1.771 73.062 1.00 87.62 286 GLU A C 1
ATOM 2329 O O . GLU A 1 286 ? -36.411 -1.553 74.060 1.00 87.62 286 GLU A O 1
ATOM 2334 N N . GLY A 1 287 ? -34.732 -0.944 72.708 1.00 89.75 287 GLY A N 1
ATOM 2335 C CA . GLY A 1 287 ? -34.390 0.269 73.457 1.00 89.75 287 GLY A CA 1
ATOM 2336 C C . GLY A 1 287 ? -35.541 1.284 73.541 1.00 89.75 287 GLY A C 1
ATOM 2337 O O . GLY A 1 287 ? -35.804 1.845 74.610 1.00 89.75 287 GLY A O 1
ATOM 2338 N N . LEU A 1 288 ? -36.280 1.493 72.447 1.00 88.75 288 LEU A N 1
ATOM 2339 C CA . LEU A 1 288 ? -37.468 2.361 72.404 1.00 88.75 288 LEU A CA 1
ATOM 2340 C C . LEU A 1 288 ? -38.647 1.791 73.206 1.00 88.75 288 LEU A C 1
ATOM 2342 O O . LEU A 1 288 ? -39.406 2.546 73.819 1.00 88.75 288 LEU A O 1
ATOM 2346 N N . LYS A 1 289 ? -38.786 0.462 73.242 1.00 85.00 289 LYS A N 1
ATOM 2347 C CA . LYS A 1 289 ? -39.778 -0.232 74.070 1.00 85.00 289 LYS A CA 1
ATOM 2348 C C . LYS A 1 289 ? -39.459 -0.085 75.557 1.00 85.00 289 LYS A C 1
ATOM 2350 O O . LYS A 1 289 ? -40.355 0.215 76.340 1.00 85.00 289 LYS A O 1
ATOM 2355 N N . ILE A 1 290 ? -38.190 -0.238 75.944 1.00 85.12 290 ILE A N 1
ATOM 2356 C CA . ILE A 1 290 ? -37.738 -0.083 77.338 1.00 85.12 290 ILE A CA 1
ATOM 2357 C C . ILE A 1 290 ? -37.882 1.369 77.813 1.00 85.12 290 ILE A C 1
ATOM 2359 O O . ILE A 1 290 ? -38.306 1.607 78.941 1.00 85.12 290 ILE A O 1
ATOM 2363 N N . SER A 1 291 ? -37.577 2.345 76.956 1.00 84.69 291 SER A N 1
ATOM 2364 C CA . SER A 1 291 ? -37.731 3.776 77.270 1.00 84.69 291 SER A CA 1
ATOM 2365 C C . SER A 1 291 ? -39.186 4.267 77.255 1.00 84.69 291 SER A C 1
ATOM 2367 O O . SER A 1 291 ? -39.442 5.418 77.601 1.00 84.69 291 SER A O 1
ATOM 2369 N N . GLY A 1 292 ? -40.147 3.400 76.915 1.00 77.88 292 GLY A N 1
ATOM 2370 C CA . GLY A 1 292 ? -41.579 3.687 77.003 1.00 77.88 292 GLY A CA 1
ATOM 2371 C C . GLY A 1 292 ? -42.137 4.554 75.871 1.00 77.88 292 GLY A C 1
ATOM 2372 O O . GLY A 1 292 ? -43.281 4.988 75.968 1.00 77.88 292 GLY A O 1
ATOM 2373 N N . PHE A 1 293 ? -41.368 4.800 74.803 1.00 78.44 293 PHE A N 1
ATOM 2374 C CA . PHE A 1 293 ? -41.845 5.545 73.630 1.00 78.44 293 PHE A CA 1
ATOM 2375 C C . PHE A 1 293 ? -42.736 4.696 72.713 1.00 78.44 293 PHE A C 1
ATOM 2377 O O . PHE A 1 293 ? -43.656 5.228 72.095 1.00 78.44 293 PHE A O 1
ATOM 2384 N N . LEU A 1 294 ? -42.491 3.382 72.630 1.00 73.69 294 LEU A N 1
ATOM 2385 C CA . LEU A 1 294 ? -43.396 2.448 71.954 1.00 73.69 294 LEU A CA 1
ATOM 2386 C C . LEU A 1 294 ? -44.505 2.038 72.928 1.00 73.69 294 LEU A C 1
ATOM 2388 O O . LEU A 1 294 ? -44.322 1.145 73.758 1.00 73.69 294 LEU A O 1
ATOM 2392 N N . LEU A 1 295 ? -45.643 2.724 72.842 1.00 67.56 295 LEU A N 1
ATOM 2393 C CA . LEU A 1 295 ? -46.849 2.354 73.573 1.00 67.56 295 LEU A CA 1
ATOM 2394 C C . LEU A 1 295 ? -47.437 1.085 72.956 1.00 67.56 295 LEU A C 1
ATOM 2396 O O . LEU A 1 295 ? -47.662 1.001 71.753 1.00 67.56 295 LEU A O 1
ATOM 2400 N N . ASP A 1 296 ? -47.676 0.089 73.800 1.00 76.88 296 ASP A N 1
ATOM 2401 C CA . ASP A 1 296 ? -48.355 -1.138 73.408 1.00 76.88 296 ASP A CA 1
ATOM 2402 C C . ASP A 1 296 ? -49.855 -0.810 73.313 1.00 76.88 296 ASP A C 1
ATOM 2404 O O . ASP A 1 296 ? -50.535 -0.681 74.339 1.00 76.88 296 ASP A O 1
ATOM 2408 N N . GLU A 1 297 ? -50.345 -0.554 72.095 1.00 77.06 297 GLU A N 1
ATOM 2409 C CA . GLU A 1 297 ? -51.730 -0.133 71.814 1.00 77.06 297 GLU A CA 1
ATOM 2410 C C . GLU A 1 297 ? -52.726 -1.088 72.476 1.00 77.06 297 GLU A C 1
ATOM 2412 O O . GLU A 1 297 ? -53.596 -0.653 73.220 1.00 77.06 297 GLU A O 1
ATOM 2417 N N . ILE A 1 298 ? -52.484 -2.398 72.375 1.00 77.69 298 ILE A N 1
ATOM 2418 C CA . ILE A 1 298 ? -53.313 -3.436 73.000 1.00 77.69 298 ILE A CA 1
ATOM 2419 C C . ILE A 1 298 ? -53.345 -3.281 74.522 1.00 77.69 298 ILE A C 1
ATOM 2421 O O . ILE A 1 298 ? -54.399 -3.391 75.145 1.00 77.69 298 ILE A O 1
ATOM 2425 N N . LYS A 1 299 ? -52.197 -3.021 75.159 1.00 79.25 299 LYS A N 1
ATOM 2426 C CA . LYS A 1 299 ? -52.145 -2.821 76.614 1.00 79.25 299 LYS A CA 1
ATOM 2427 C C . LYS A 1 299 ? -52.907 -1.561 77.017 1.00 79.25 299 LYS A C 1
ATOM 2429 O O . LYS A 1 299 ? -53.574 -1.562 78.051 1.00 79.25 299 LYS A O 1
ATOM 2434 N N . THR A 1 300 ? -52.802 -0.510 76.212 1.00 79.56 300 THR A N 1
ATOM 2435 C CA . THR A 1 300 ? -53.482 0.767 76.444 1.00 79.56 300 THR A CA 1
ATOM 2436 C C . THR A 1 300 ? -54.992 0.609 76.274 1.00 79.56 300 THR A C 1
ATOM 2438 O O . THR A 1 300 ? -55.732 0.993 77.175 1.00 79.56 300 THR A O 1
ATOM 2441 N N . ASP A 1 301 ? -55.446 -0.060 75.217 1.00 83.31 301 ASP A N 1
ATOM 2442 C CA . ASP A 1 301 ? -56.859 -0.347 74.940 1.00 83.31 301 ASP A CA 1
ATOM 2443 C C . ASP A 1 301 ? -57.466 -1.272 75.999 1.00 83.31 301 ASP A C 1
ATOM 2445 O O . ASP A 1 301 ? -58.563 -1.030 76.509 1.00 83.31 301 ASP A O 1
ATOM 2449 N N . VAL A 1 302 ? -56.726 -2.299 76.429 1.00 84.94 302 VAL A N 1
ATOM 2450 C CA . VAL A 1 302 ? -57.165 -3.164 77.530 1.00 84.94 302 VAL A CA 1
ATOM 2451 C C . VAL A 1 302 ? -57.329 -2.349 78.814 1.00 84.94 302 VAL A C 1
ATOM 2453 O O . VAL A 1 302 ? -58.327 -2.500 79.518 1.00 84.94 302 VAL A O 1
ATOM 2456 N N . GLN A 1 303 ? -56.382 -1.465 79.132 1.00 80.88 303 GLN A N 1
ATOM 2457 C CA . GLN A 1 303 ? -56.454 -0.650 80.345 1.00 80.88 303 GLN A CA 1
ATOM 2458 C C . GLN A 1 303 ? -57.541 0.430 80.290 1.00 80.88 303 GLN A C 1
ATOM 2460 O O . GLN A 1 303 ? -58.188 0.669 81.311 1.00 80.88 303 GLN A O 1
ATOM 2465 N N . GLN A 1 304 ? -57.738 1.079 79.143 1.00 84.56 304 GLN A N 1
ATOM 2466 C CA . GLN A 1 304 ? -58.630 2.235 79.009 1.00 84.56 304 GLN A CA 1
ATOM 2467 C C . GLN A 1 304 ? -60.063 1.857 78.628 1.00 84.56 304 GLN A C 1
ATOM 2469 O O . GLN A 1 304 ? -60.997 2.519 79.074 1.00 84.56 304 GLN A O 1
ATOM 2474 N N . GLU A 1 305 ? -60.267 0.799 77.845 1.00 84.00 305 GLU A N 1
ATOM 2475 C CA . GLU A 1 305 ? -61.589 0.434 77.331 1.00 84.00 305 GLU A CA 1
ATOM 2476 C C . GLU A 1 305 ? -62.109 -0.858 77.972 1.00 84.00 305 GLU A C 1
ATOM 2478 O O . GLU A 1 305 ? -63.189 -0.871 78.575 1.00 84.00 305 GLU A O 1
ATOM 2483 N N . PHE A 1 306 ? -61.312 -1.932 77.937 1.00 87.25 306 PHE A N 1
ATOM 2484 C CA . PHE A 1 306 ? -61.753 -3.241 78.429 1.00 87.25 306 PHE A CA 1
ATOM 2485 C C . PHE A 1 306 ? -61.909 -3.284 79.953 1.00 87.25 306 PHE A C 1
ATOM 2487 O O . PHE A 1 306 ? -62.932 -3.752 80.452 1.00 87.25 306 PHE A O 1
ATOM 2494 N N . MET A 1 307 ? -60.928 -2.786 80.714 1.00 88.50 307 MET A N 1
ATOM 2495 C CA . MET A 1 307 ? -60.973 -2.834 82.181 1.00 88.50 307 MET A CA 1
ATOM 2496 C C . MET A 1 307 ? -62.156 -2.032 82.754 1.00 88.50 307 MET A C 1
ATOM 2498 O O . MET A 1 307 ? -62.866 -2.566 83.612 1.00 88.50 307 MET A O 1
ATOM 2502 N N . PRO A 1 308 ? -62.465 -0.806 82.284 1.00 91.88 308 PRO A N 1
ATOM 2503 C CA . PRO A 1 308 ? -63.667 -0.097 82.719 1.00 91.88 308 PRO A CA 1
ATOM 2504 C C . PRO A 1 308 ? -64.966 -0.790 82.306 1.00 91.88 308 PRO A C 1
ATOM 2506 O O . PRO A 1 308 ? -65.905 -0.824 83.108 1.00 91.88 308 PRO A O 1
ATOM 2509 N N . TRP A 1 309 ? -65.028 -1.370 81.102 1.00 91.62 309 TRP A N 1
ATOM 2510 C CA . TRP A 1 309 ? -66.184 -2.152 80.661 1.00 91.62 309 TRP A CA 1
ATOM 2511 C C . TRP A 1 309 ? -66.413 -3.378 81.557 1.00 91.62 309 TRP A C 1
ATOM 2513 O O . TRP A 1 309 ? -67.511 -3.544 82.092 1.00 91.62 309 TRP A O 1
ATOM 2523 N N . LEU A 1 310 ? -65.368 -4.170 81.814 1.00 91.81 310 LEU A N 1
ATOM 2524 C CA . LEU A 1 310 ? -65.420 -5.357 82.669 1.00 91.81 310 LEU A CA 1
ATOM 2525 C C . LEU A 1 310 ? -65.859 -4.990 84.090 1.00 91.81 310 LEU A C 1
ATOM 2527 O O . LEU A 1 310 ? -66.755 -5.617 84.652 1.00 91.81 310 LEU A O 1
ATOM 2531 N N . MET A 1 311 ? -65.279 -3.930 84.657 1.00 89.56 311 MET A N 1
ATOM 2532 C CA . MET A 1 311 ? -65.652 -3.445 85.986 1.00 89.56 311 MET A CA 1
ATOM 2533 C C . MET A 1 311 ? -67.094 -2.928 86.036 1.00 89.56 311 MET A C 1
ATOM 2535 O O . MET A 1 311 ? -67.756 -3.064 87.067 1.00 89.56 311 MET A O 1
ATOM 2539 N N . LYS A 1 312 ? -67.603 -2.335 84.951 1.00 91.50 312 LYS A N 1
ATOM 2540 C CA . LYS A 1 312 ? -68.999 -1.889 84.855 1.00 91.50 312 LYS A CA 1
ATOM 2541 C C . LYS A 1 312 ? -69.955 -3.076 84.786 1.00 91.50 312 LYS A C 1
ATOM 2543 O O . LYS A 1 312 ? -70.972 -3.050 85.476 1.00 91.50 312 LYS A O 1
ATOM 2548 N N . GLU A 1 313 ? -69.631 -4.101 84.007 1.00 91.50 313 GLU A N 1
ATOM 2549 C CA . GLU A 1 313 ? -70.477 -5.289 83.872 1.00 91.50 313 GLU A CA 1
ATOM 2550 C C . GLU A 1 313 ? -70.472 -6.134 85.154 1.00 91.50 313 GLU A C 1
ATOM 2552 O O . GLU A 1 313 ? -71.535 -6.479 85.664 1.00 91.50 313 GLU A O 1
ATOM 2557 N N . LEU A 1 314 ? -69.305 -6.324 85.781 1.00 92.81 314 LEU A N 1
ATOM 2558 C CA . LEU A 1 314 ? -69.193 -6.940 87.110 1.00 92.81 314 LEU A CA 1
ATOM 2559 C C . LEU A 1 314 ? -70.031 -6.206 88.161 1.00 92.81 314 LEU A C 1
ATOM 2561 O O . LEU A 1 314 ? -70.718 -6.838 88.960 1.00 92.81 314 LEU A O 1
ATOM 2565 N N . LYS A 1 315 ? -70.015 -4.867 88.165 1.00 90.31 315 LYS A N 1
ATOM 2566 C CA . LYS A 1 315 ? -70.856 -4.076 89.077 1.00 90.31 315 LYS A CA 1
ATOM 2567 C C . LYS A 1 315 ? -72.350 -4.278 88.821 1.00 90.31 315 LYS A C 1
ATOM 2569 O O . LYS A 1 315 ? -73.110 -4.269 89.787 1.00 90.31 315 LYS A O 1
ATOM 2574 N N . LYS A 1 316 ? -72.780 -4.456 87.566 1.00 91.50 316 LYS A N 1
ATOM 2575 C CA . LYS A 1 316 ? -74.185 -4.759 87.250 1.00 91.50 316 LYS A CA 1
ATOM 2576 C C . LYS A 1 316 ? -74.584 -6.136 87.761 1.00 91.50 316 LYS A C 1
ATOM 2578 O O . LYS A 1 316 ? -75.594 -6.213 88.448 1.00 91.50 316 LYS A O 1
ATOM 2583 N N . GLU A 1 317 ? -73.786 -7.169 87.494 1.00 89.69 317 GLU A N 1
ATOM 2584 C CA . GLU A 1 317 ? -74.063 -8.534 87.965 1.00 89.69 317 GLU A CA 1
ATOM 2585 C C . GLU A 1 317 ? -74.059 -8.626 89.495 1.00 89.69 317 GLU A C 1
ATOM 2587 O O . GLU A 1 317 ? -74.958 -9.201 90.101 1.00 89.69 317 GLU A O 1
ATOM 2592 N N . ILE A 1 318 ? -73.110 -7.973 90.171 1.00 88.56 318 ILE A N 1
ATOM 2593 C CA . ILE A 1 318 ? -73.140 -7.872 91.638 1.00 88.56 318 ILE A CA 1
ATOM 2594 C C . ILE A 1 318 ? -74.390 -7.099 92.094 1.00 88.56 318 ILE A C 1
ATOM 2596 O O . ILE A 1 318 ? -75.019 -7.467 93.086 1.00 88.56 318 ILE A O 1
ATOM 2600 N N . GLY A 1 319 ? -74.789 -6.057 91.363 1.00 87.00 319 GLY A N 1
ATOM 2601 C CA . GLY A 1 319 ? -76.013 -5.298 91.614 1.00 87.00 319 GLY A CA 1
ATOM 2602 C C . GLY A 1 319 ? -77.288 -6.138 91.498 1.00 87.00 319 GLY A C 1
ATOM 2603 O O . GLY A 1 319 ? -78.111 -6.100 92.414 1.00 87.00 319 GLY A O 1
ATOM 2604 N N . THR A 1 320 ? -77.450 -6.932 90.435 1.00 89.06 320 THR A N 1
ATOM 2605 C CA . THR A 1 320 ? -78.591 -7.850 90.267 1.00 89.06 320 THR A CA 1
ATOM 2606 C C . THR A 1 320 ? -78.579 -8.940 91.337 1.00 89.06 320 THR A C 1
ATOM 2608 O O . THR A 1 320 ? -79.635 -9.296 91.869 1.00 89.06 320 THR A O 1
ATOM 2611 N N . MET A 1 321 ? -77.400 -9.416 91.748 1.00 87.00 321 MET A N 1
ATOM 2612 C CA . MET A 1 321 ? -77.260 -10.363 92.856 1.00 87.00 321 MET A CA 1
ATOM 2613 C C . MET A 1 321 ? -77.683 -9.760 94.206 1.00 87.00 321 MET A C 1
ATOM 2615 O O . MET A 1 321 ? -78.387 -10.399 94.987 1.00 87.00 321 MET A O 1
ATOM 2619 N N . ILE A 1 322 ? -77.301 -8.512 94.490 1.00 88.00 322 ILE A N 1
ATOM 2620 C CA . ILE A 1 322 ? -77.711 -7.812 95.718 1.00 88.00 322 ILE A CA 1
ATOM 2621 C C . ILE A 1 322 ? -79.218 -7.524 95.693 1.00 88.00 322 ILE A C 1
ATOM 2623 O O . ILE A 1 322 ? -79.897 -7.723 96.701 1.00 88.00 322 ILE A O 1
ATOM 2627 N N . GLN A 1 323 ? -79.761 -7.096 94.551 1.00 86.12 323 GLN A N 1
ATOM 2628 C CA . GLN A 1 323 ? -81.196 -6.844 94.390 1.00 86.12 323 GLN A CA 1
ATOM 2629 C C . GLN A 1 323 ? -82.018 -8.125 94.546 1.00 86.12 323 GLN A C 1
ATOM 2631 O O . GLN A 1 323 ? -82.994 -8.131 95.293 1.00 86.12 323 GLN A O 1
ATOM 2636 N N . SER A 1 324 ? -81.609 -9.222 93.906 1.00 87.12 324 SER A N 1
ATOM 2637 C CA . SER A 1 324 ? -82.275 -10.522 94.051 1.00 87.12 324 SER A CA 1
ATOM 2638 C C . SER A 1 324 ? -82.206 -11.038 95.489 1.00 87.12 324 SER A C 1
ATOM 2640 O O . SER A 1 324 ? -83.225 -11.485 96.017 1.00 87.12 324 SER A O 1
ATOM 2642 N N . ARG A 1 325 ? -81.064 -10.887 96.174 1.00 88.81 325 ARG A N 1
ATOM 2643 C CA . ARG A 1 325 ? -80.953 -11.177 97.611 1.00 88.81 325 ARG A CA 1
ATOM 2644 C C . ARG A 1 325 ? -81.895 -10.310 98.453 1.00 88.81 325 ARG A C 1
ATOM 2646 O O . ARG A 1 325 ? -82.563 -10.845 99.331 1.00 88.81 325 ARG A O 1
ATOM 2653 N N . SER A 1 326 ? -81.992 -9.011 98.176 1.00 87.44 326 SER A N 1
ATOM 2654 C CA . SER A 1 326 ? -82.903 -8.096 98.881 1.00 87.44 326 SER A CA 1
ATOM 2655 C C . SER A 1 326 ? -84.376 -8.494 98.696 1.00 87.44 326 SER A C 1
ATOM 2657 O O . SER A 1 326 ? -85.125 -8.579 99.669 1.00 87.44 326 SER A O 1
ATOM 2659 N N . ILE A 1 327 ? -84.779 -8.836 97.466 1.00 88.44 327 ILE A N 1
ATOM 2660 C CA . ILE A 1 327 ? -86.135 -9.322 97.156 1.00 88.44 327 ILE A CA 1
ATOM 2661 C C . ILE A 1 327 ? -86.417 -10.643 97.883 1.00 88.44 327 ILE A C 1
ATOM 2663 O O . ILE A 1 327 ? -87.498 -10.819 98.447 1.00 88.44 327 ILE A O 1
ATOM 2667 N N . LEU A 1 328 ? -85.452 -11.568 97.911 1.00 88.38 328 LEU A N 1
ATOM 2668 C CA . LEU A 1 328 ? -85.569 -12.818 98.666 1.00 88.38 328 LEU A CA 1
ATOM 2669 C C . LEU A 1 328 ? -85.712 -12.555 100.170 1.00 88.38 328 LEU A C 1
ATOM 2671 O O . LEU A 1 328 ? -86.577 -13.153 100.809 1.00 88.38 328 LEU A O 1
ATOM 2675 N N . GLU A 1 329 ? -84.932 -11.635 100.739 1.00 89.81 329 GLU A N 1
ATOM 2676 C CA . GLU A 1 329 ? -85.065 -11.226 102.142 1.00 89.81 329 GLU A CA 1
ATOM 2677 C C . GLU A 1 329 ? -86.444 -10.605 102.431 1.00 89.81 329 GLU A C 1
ATOM 2679 O O . GLU A 1 329 ? -87.047 -10.888 103.472 1.00 89.81 329 GLU A O 1
ATOM 2684 N N . GLU A 1 330 ? -86.992 -9.803 101.516 1.00 88.06 330 GLU A N 1
ATOM 2685 C CA . GLU A 1 330 ? -88.334 -9.226 101.642 1.00 88.06 330 GLU A CA 1
ATOM 2686 C C . GLU A 1 330 ? -89.444 -10.287 101.531 1.00 88.06 330 GLU A C 1
ATOM 2688 O O . GLU A 1 330 ? -90.380 -10.295 102.340 1.00 88.06 330 GLU A O 1
ATOM 2693 N N . LEU A 1 331 ? -89.317 -11.240 100.602 1.00 87.19 331 LEU A N 1
ATOM 2694 C CA . LEU A 1 331 ? -90.217 -12.390 100.479 1.00 87.19 331 LEU A CA 1
ATOM 2695 C C . LEU A 1 331 ? -90.191 -13.258 101.737 1.00 87.19 331 LEU A C 1
ATOM 2697 O O . LEU A 1 331 ? -91.254 -13.597 102.261 1.00 87.19 331 LEU A O 1
ATOM 2701 N N . VAL A 1 332 ? -89.006 -13.567 102.268 1.00 88.12 332 VAL A N 1
ATOM 2702 C CA . VAL A 1 332 ? -88.855 -14.315 103.524 1.00 88.12 332 VAL A CA 1
ATOM 2703 C C . VAL A 1 332 ? -89.523 -13.559 104.675 1.00 88.12 332 VAL A C 1
ATOM 2705 O O . VAL A 1 332 ? -90.326 -14.148 105.401 1.00 88.12 332 VAL A O 1
ATOM 2708 N N . LYS A 1 333 ? -89.308 -12.240 104.800 1.00 87.38 333 LYS A N 1
ATOM 2709 C CA . LYS A 1 333 ? -90.016 -11.404 105.791 1.00 87.38 333 LYS A CA 1
ATOM 2710 C C . LYS A 1 333 ? -91.539 -11.464 105.614 1.00 87.38 333 LYS A C 1
ATOM 2712 O O . LYS A 1 333 ? -92.263 -11.534 106.610 1.00 87.38 333 LYS A O 1
ATOM 2717 N N . LYS A 1 334 ? -92.047 -11.460 104.378 1.00 86.94 334 LYS A N 1
ATOM 2718 C CA . LYS A 1 334 ? -93.487 -11.543 104.074 1.00 86.94 334 LYS A CA 1
ATOM 2719 C C . LYS A 1 334 ? -94.072 -12.917 104.416 1.00 86.94 334 LYS A C 1
ATOM 2721 O O . LYS A 1 334 ? -95.146 -12.973 105.012 1.00 86.94 334 LYS A O 1
ATOM 2726 N N . ILE A 1 335 ? -93.358 -14.005 104.118 1.00 87.25 335 ILE A N 1
ATOM 2727 C CA . ILE A 1 335 ? -93.741 -15.377 104.491 1.00 87.25 335 ILE A CA 1
ATOM 2728 C C . ILE A 1 335 ? -93.781 -15.524 106.014 1.00 87.25 335 ILE A C 1
ATOM 2730 O O . ILE A 1 335 ? -94.755 -16.059 106.541 1.00 87.25 335 ILE A O 1
ATOM 2734 N N . ILE A 1 336 ? -92.776 -15.008 106.730 1.00 87.19 336 ILE A N 1
ATOM 2735 C CA . ILE A 1 336 ? -92.745 -15.029 108.200 1.00 87.19 336 ILE A CA 1
ATOM 2736 C C . ILE A 1 336 ? -93.932 -14.242 108.772 1.00 87.19 336 ILE A C 1
ATOM 2738 O O . ILE A 1 336 ? -94.628 -14.760 109.640 1.00 87.19 336 ILE A O 1
ATOM 2742 N N . LYS A 1 337 ? -94.233 -13.041 108.252 1.00 86.06 337 LYS A N 1
ATOM 2743 C CA . LYS A 1 337 ? -95.410 -12.254 108.671 1.00 86.06 337 LYS A CA 1
ATOM 2744 C C . LYS A 1 337 ? -96.738 -12.956 108.367 1.00 86.06 337 LYS A C 1
ATOM 2746 O O . LYS A 1 337 ? -97.645 -12.902 109.192 1.00 86.06 337 LYS A O 1
ATOM 2751 N N . ASN A 1 338 ? -96.872 -13.610 107.212 1.00 86.06 338 ASN A N 1
ATOM 2752 C CA . ASN A 1 338 ? -98.075 -14.376 106.877 1.00 86.06 338 ASN A CA 1
ATOM 2753 C C . ASN A 1 338 ? -98.235 -15.601 107.780 1.00 86.06 338 ASN A C 1
ATOM 2755 O O . ASN A 1 338 ? -99.326 -15.821 108.294 1.00 86.06 338 ASN A O 1
ATOM 2759 N N . ARG A 1 339 ? -97.161 -16.362 108.028 1.00 83.25 339 ARG A N 1
ATOM 2760 C CA . ARG A 1 339 ? -97.188 -17.474 108.990 1.00 83.25 339 ARG A CA 1
ATOM 2761 C C . ARG A 1 339 ? -97.531 -16.989 110.389 1.00 83.25 339 ARG A C 1
ATOM 2763 O O . ARG A 1 339 ? -98.353 -17.620 111.036 1.00 83.25 339 ARG A O 1
ATOM 2770 N N . PHE A 1 340 ? -96.958 -15.866 110.823 1.00 83.38 340 PHE A N 1
ATOM 2771 C CA . PHE A 1 340 ? -97.313 -15.243 112.095 1.00 83.38 340 PHE A CA 1
ATOM 2772 C C . PHE A 1 340 ? -98.823 -14.992 112.165 1.00 83.38 340 PHE A C 1
ATOM 2774 O O . PHE A 1 340 ? -99.454 -15.527 113.062 1.00 83.38 340 PHE A O 1
ATOM 2781 N N . LYS A 1 341 ? -99.419 -14.320 111.167 1.00 81.88 341 LYS A N 1
ATOM 2782 C CA . LYS A 1 341 ? -100.875 -14.081 111.108 1.00 81.88 341 LYS A CA 1
ATOM 2783 C C . LYS A 1 341 ? -101.712 -15.364 111.131 1.00 81.88 341 LYS A C 1
ATOM 2785 O O . LYS A 1 341 ? -102.696 -15.409 111.857 1.00 81.88 341 LYS A O 1
ATOM 2790 N N . ILE A 1 342 ? -101.330 -16.388 110.362 1.00 80.38 342 ILE A N 1
ATOM 2791 C CA . ILE A 1 342 ? -102.039 -17.680 110.329 1.00 80.38 342 ILE A CA 1
ATOM 2792 C C . ILE A 1 342 ? -101.981 -18.357 111.701 1.00 80.38 342 ILE A C 1
ATOM 2794 O O . ILE A 1 342 ? -102.997 -18.838 112.186 1.00 80.38 342 ILE A O 1
ATOM 2798 N N . TYR A 1 343 ? -100.818 -18.370 112.358 1.00 81.94 343 TYR A N 1
ATOM 2799 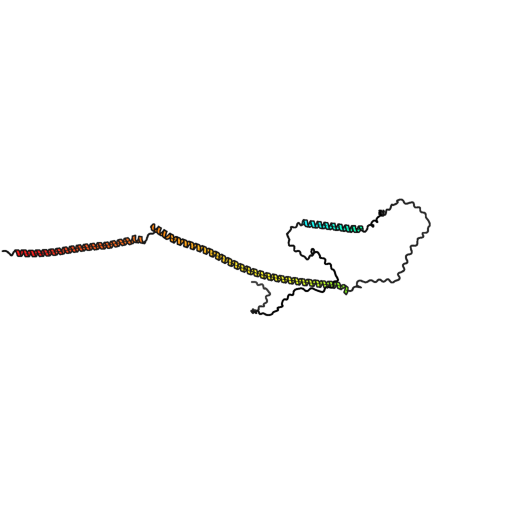C CA . TYR A 1 343 ? -100.697 -18.938 113.700 1.00 81.94 343 TYR A CA 1
ATOM 2800 C C . TYR A 1 343 ? -101.406 -18.100 114.765 1.00 81.94 343 TYR A C 1
ATOM 2802 O O . TYR A 1 343 ? -101.915 -18.676 115.719 1.00 81.94 343 TYR A O 1
ATOM 2810 N N . THR A 1 344 ? -101.490 -16.775 114.607 1.00 77.19 344 THR A N 1
ATOM 2811 C CA . THR A 1 344 ? -102.329 -15.935 115.474 1.00 77.19 344 THR A CA 1
ATOM 2812 C C . THR A 1 344 ? -103.804 -16.288 115.297 1.00 77.19 344 THR A C 1
ATOM 2814 O O . THR A 1 344 ? -104.471 -16.530 116.288 1.00 77.19 344 THR A O 1
ATOM 2817 N N . GLN A 1 345 ? -104.289 -16.426 114.058 1.00 76.44 345 GLN A N 1
ATOM 2818 C CA . GLN A 1 345 ? -105.675 -16.823 113.771 1.00 76.44 345 GLN A CA 1
ATOM 2819 C C . GLN A 1 345 ? -106.002 -18.225 114.296 1.00 76.44 345 GLN A C 1
ATOM 2821 O O . GLN A 1 345 ? -107.017 -18.403 114.957 1.00 76.44 345 GLN A O 1
ATOM 2826 N N . LEU A 1 346 ? -105.122 -19.206 114.079 1.00 76.94 346 LEU A N 1
ATOM 2827 C CA . LEU A 1 346 ? -105.273 -20.552 114.645 1.00 76.94 346 LEU A CA 1
ATOM 2828 C C . LEU A 1 346 ? -105.198 -20.541 116.179 1.00 76.94 346 LEU A C 1
ATOM 2830 O O . LEU A 1 346 ? -105.876 -21.331 116.827 1.00 76.94 346 LEU A O 1
ATOM 2834 N N . GLY A 1 347 ? -104.391 -19.653 116.764 1.00 72.25 347 GLY A N 1
ATOM 2835 C CA . GLY A 1 347 ? -104.337 -19.418 118.206 1.00 72.25 347 GLY A CA 1
ATOM 2836 C C . GLY A 1 347 ? -105.639 -18.825 118.743 1.00 72.25 347 GLY A C 1
ATOM 2837 O O . GLY A 1 347 ? -106.166 -19.334 119.725 1.00 72.25 347 GLY A O 1
ATOM 2838 N N . ASP A 1 348 ? -106.205 -17.831 118.057 1.00 70.00 348 ASP A N 1
ATOM 2839 C CA . ASP A 1 348 ? -107.490 -17.213 118.395 1.00 70.00 348 ASP A CA 1
ATOM 2840 C C . ASP A 1 348 ? -108.654 -18.214 118.242 1.00 70.00 348 ASP A C 1
ATOM 2842 O O . ASP A 1 348 ? -109.552 -18.254 119.084 1.00 70.00 348 ASP A O 1
ATOM 2846 N N . GLU A 1 349 ? -108.625 -19.078 117.219 1.00 66.88 349 GLU A N 1
ATOM 2847 C CA . GLU A 1 349 ? -109.577 -20.183 117.021 1.00 66.88 349 GLU A CA 1
ATOM 2848 C C . GLU A 1 349 ? -109.422 -21.287 118.082 1.00 66.88 349 GLU A C 1
ATOM 2850 O O . GLU A 1 349 ? -110.419 -21.838 118.569 1.00 66.88 349 GLU A O 1
ATOM 2855 N N . TYR A 1 350 ? -108.189 -21.595 118.496 1.00 66.25 350 TYR A N 1
ATOM 2856 C CA . TYR A 1 350 ? -107.905 -22.538 119.579 1.00 66.25 350 TYR A CA 1
ATOM 2857 C C . TYR A 1 350 ? -108.331 -21.975 120.941 1.00 66.25 350 TYR A C 1
ATOM 2859 O O . TYR A 1 350 ? -108.941 -22.691 121.735 1.00 66.25 350 TYR A O 1
ATOM 2867 N N . ASP A 1 351 ? -108.104 -20.686 121.200 1.00 61.47 351 ASP A N 1
ATOM 2868 C CA . ASP A 1 351 ? -108.560 -20.000 122.410 1.00 61.47 351 ASP A CA 1
ATOM 2869 C C . ASP A 1 351 ? -110.085 -19.810 122.427 1.00 61.47 351 ASP A C 1
ATOM 2871 O O . ASP A 1 351 ? -110.706 -19.933 123.488 1.00 61.47 351 ASP A O 1
ATOM 2875 N N . ALA A 1 352 ? -110.727 -19.605 121.272 1.00 61.00 352 ALA A N 1
ATOM 2876 C CA . ALA A 1 352 ? -112.186 -19.635 121.140 1.00 61.00 352 ALA A CA 1
ATOM 2877 C C . ALA A 1 352 ? -112.749 -21.038 121.432 1.00 61.00 352 ALA A C 1
ATOM 2879 O O . ALA A 1 352 ? -113.706 -21.177 122.202 1.00 61.00 352 ALA A O 1
ATOM 2880 N N . SER A 1 353 ? -112.104 -22.086 120.910 1.00 60.31 353 SER A N 1
ATOM 2881 C CA . SER A 1 353 ? -112.451 -23.489 121.181 1.00 60.31 353 SER A CA 1
ATOM 2882 C C . SER A 1 353 ? -112.211 -23.872 122.648 1.00 60.31 353 SER A C 1
ATOM 2884 O O . SER A 1 353 ? -113.001 -24.606 123.243 1.00 60.31 353 SER A O 1
ATOM 2886 N N . ARG A 1 354 ? -111.169 -23.323 123.284 1.00 60.62 354 ARG A N 1
ATOM 2887 C CA . ARG A 1 354 ? -110.878 -23.501 124.713 1.00 60.62 354 ARG A CA 1
ATOM 2888 C C . ARG A 1 354 ? -111.891 -22.775 125.594 1.00 60.62 354 ARG A C 1
ATOM 2890 O O . ARG A 1 354 ? -112.355 -23.367 126.561 1.00 60.62 354 ARG A O 1
ATOM 2897 N N . LYS A 1 355 ? -112.300 -21.547 125.255 1.00 58.44 355 LYS A N 1
ATOM 2898 C CA . LYS A 1 355 ? -113.365 -20.818 125.974 1.00 58.44 355 LYS A CA 1
ATOM 2899 C C . LYS A 1 355 ? -114.725 -21.517 125.869 1.00 58.44 355 LYS A C 1
ATOM 2901 O O . LYS A 1 355 ? -115.480 -21.498 126.838 1.00 58.44 355 LYS A O 1
ATOM 2906 N N . LEU A 1 356 ? -115.021 -22.176 124.746 1.00 57.84 356 LEU A N 1
ATOM 2907 C CA . LEU A 1 356 ? -116.202 -23.039 124.604 1.00 57.84 356 LEU A CA 1
ATOM 2908 C C . LEU A 1 356 ? -116.096 -24.304 125.473 1.00 57.84 356 LEU A C 1
ATOM 2910 O O . LEU A 1 356 ? -117.062 -24.659 126.143 1.00 57.84 356 LEU A O 1
ATOM 2914 N N . LYS A 1 357 ? -114.912 -24.928 125.538 1.00 57.41 357 LYS A N 1
ATOM 2915 C CA . LYS A 1 357 ? -114.657 -26.123 126.362 1.00 57.41 357 LYS A CA 1
ATOM 2916 C C . LYS A 1 357 ? -114.643 -25.831 127.872 1.00 57.41 357 LYS A C 1
ATOM 2918 O O . LYS A 1 357 ? -115.092 -26.654 128.663 1.00 57.41 357 LYS A O 1
ATOM 2923 N N . VAL A 1 358 ? -114.184 -24.647 128.279 1.00 58.16 358 VAL A N 1
ATOM 2924 C CA . VAL A 1 358 ? -114.256 -24.165 129.671 1.00 58.16 358 VAL A CA 1
ATOM 2925 C C . VAL A 1 358 ? -115.702 -23.830 130.054 1.00 58.16 358 VAL A C 1
ATOM 2927 O O . VAL A 1 358 ? -116.139 -24.255 131.115 1.00 58.16 358 VAL A O 1
ATOM 2930 N N . LYS A 1 359 ? -116.497 -23.215 129.164 1.00 57.22 359 LYS A N 1
ATOM 2931 C CA . LYS A 1 359 ? -117.946 -23.025 129.388 1.00 57.22 359 LYS A CA 1
ATOM 2932 C C . LYS A 1 359 ? -118.723 -24.341 129.495 1.00 57.22 359 LYS A C 1
ATOM 2934 O O . LYS A 1 359 ? -119.663 -24.417 130.277 1.00 57.22 359 LYS A O 1
ATOM 2939 N N . SER A 1 360 ? -118.341 -25.383 128.750 1.00 54.69 360 SER A N 1
ATOM 2940 C CA . SER A 1 360 ? -118.951 -26.710 128.917 1.00 54.69 360 SER A CA 1
ATOM 2941 C C . SER A 1 360 ? -118.539 -27.403 130.221 1.00 54.69 360 SER A C 1
ATOM 2943 O O . SER A 1 360 ? -119.332 -28.160 130.759 1.00 54.69 360 SER A O 1
ATOM 2945 N N . LEU A 1 361 ? -117.341 -27.134 130.756 1.00 54.78 361 LEU A N 1
ATOM 2946 C CA . LEU A 1 361 ? -116.882 -27.698 132.034 1.00 54.78 361 LEU A CA 1
ATOM 2947 C C . LEU A 1 361 ? -117.442 -26.933 133.251 1.00 54.78 361 LEU A C 1
ATOM 2949 O O . LEU A 1 361 ? -117.778 -27.556 134.250 1.00 54.78 361 LEU A O 1
ATOM 2953 N N . GLU A 1 362 ? -117.646 -25.615 133.154 1.00 54.88 362 GLU A N 1
ATOM 2954 C CA . GLU A 1 362 ? -118.315 -24.808 134.194 1.00 54.88 362 GLU A CA 1
ATOM 2955 C C . GLU A 1 362 ? -119.825 -25.085 134.314 1.00 54.88 362 GLU A C 1
ATOM 2957 O O . GLU A 1 362 ? -120.405 -24.837 135.371 1.00 54.88 362 GLU A O 1
ATOM 2962 N N . ASN A 1 363 ? -120.463 -25.620 133.267 1.00 53.38 363 ASN A N 1
ATOM 2963 C CA . ASN A 1 363 ? -121.863 -26.053 133.319 1.00 53.38 363 ASN A CA 1
ATOM 2964 C C . ASN A 1 363 ? -122.039 -27.465 133.904 1.00 53.38 363 ASN A C 1
ATOM 2966 O O . ASN A 1 363 ? -123.103 -27.754 134.432 1.00 53.38 363 ASN A O 1
ATOM 2970 N N . ILE A 1 364 ? -121.006 -28.316 133.873 1.00 55.59 364 ILE A N 1
ATOM 2971 C CA . ILE A 1 364 ? -121.050 -29.663 134.472 1.00 55.59 364 ILE A CA 1
ATOM 2972 C C . ILE A 1 364 ? -120.821 -29.595 135.995 1.00 55.59 364 ILE A C 1
ATOM 2974 O O . ILE A 1 364 ? -121.446 -30.332 136.743 1.00 55.59 364 ILE A O 1
ATOM 2978 N N . CYS A 1 365 ? -120.033 -28.637 136.497 1.00 50.62 365 CYS A N 1
ATOM 2979 C CA . CYS A 1 365 ? -119.826 -28.439 137.942 1.00 50.62 365 CYS A CA 1
ATOM 2980 C C . CYS A 1 365 ? -120.961 -27.678 138.669 1.00 50.62 365 CYS A C 1
ATOM 2982 O O . CYS A 1 365 ? -120.755 -27.212 139.788 1.00 50.62 365 CYS A O 1
ATOM 2984 N N . LYS A 1 366 ? -122.138 -27.501 138.050 1.00 51.91 366 LYS A N 1
ATOM 2985 C CA . LYS A 1 366 ? -123.323 -26.882 138.683 1.00 51.91 366 LYS A CA 1
ATOM 2986 C C . LYS A 1 366 ? -124.521 -27.830 138.842 1.00 51.91 366 LYS A C 1
ATOM 2988 O O . LYS A 1 366 ? -125.526 -27.397 139.395 1.00 51.91 366 LYS A O 1
ATOM 2993 N N . GLU A 1 367 ? -124.420 -29.088 138.407 1.00 49.47 367 GLU A N 1
ATOM 2994 C CA . GLU A 1 367 ? -125.515 -30.079 138.489 1.00 49.47 367 GLU A CA 1
ATOM 2995 C C . GLU A 1 367 ? -125.213 -31.295 139.396 1.00 49.47 367 GLU A C 1
ATOM 2997 O O . GLU A 1 367 ? -126.052 -32.175 139.546 1.00 49.47 367 GLU A O 1
ATOM 3002 N N . GLU A 1 368 ? -124.075 -31.300 140.091 1.00 44.09 368 GLU A N 1
ATOM 3003 C CA . GLU A 1 368 ? -123.721 -32.226 141.181 1.00 44.09 368 GLU A CA 1
ATOM 3004 C C . GLU A 1 368 ? -123.057 -31.329 142.255 1.00 44.09 368 GLU A C 1
ATOM 3006 O O . GLU A 1 368 ? -121.999 -30.772 141.993 1.00 44.09 368 GLU A O 1
ATOM 3011 N N . GLU A 1 369 ? -123.606 -30.953 143.413 1.00 40.38 369 GLU A N 1
ATOM 3012 C CA . GLU A 1 369 ? -124.498 -31.614 144.361 1.00 40.38 369 GLU A CA 1
ATOM 3013 C C . GLU A 1 369 ? -125.458 -30.581 145.000 1.00 40.38 369 GLU A C 1
ATOM 3015 O O . GLU A 1 369 ? -125.034 -29.593 145.611 1.00 40.38 369 GLU A O 1
ATOM 3020 N N . TYR A 1 370 ? -126.756 -30.853 144.863 1.00 41.91 370 TYR A N 1
ATOM 3021 C CA . TYR A 1 370 ? -127.818 -30.559 145.828 1.00 41.91 370 TYR A CA 1
ATOM 3022 C C . TYR A 1 370 ? -128.440 -31.894 146.226 1.00 41.91 370 TYR A C 1
ATOM 3024 O O . TYR A 1 370 ? -128.517 -32.772 145.332 1.00 41.91 370 TYR A O 1
#

pLDDT: mean 73.35, std 22.1, range [27.83, 98.62]

Foldseek 3Di:
DDDDDDPDDDDDDDDDDDDDDDDDDDDDDDDDDDDDDDDDDDDDDDDDDDDDDPPPPDDPPPDPPDDPDDPDDDPDDDPPVVVVVVVVVVVVVVVVVVVVVVVVVVVVVVVVPDDDDDDPPDDDDDDPPPDDDDDDPDDDDDDDDDDPDDPPPPDPDDPPDDPDDDDDDDDDDDDPPNPDDPVVVCVVVVVCVVVVVVVVVVVVVVVVVVVVVVVVVVVVVVVVVVVVVVVVVVVVVVVVVVVVVVVVVVVVVVVVVVVVVVVVVVVVVVVVVVVVCVVVVVVVVVVCVVVPVDDPVVVVCCVPPVVVVVVVVVVVVVVVVVVVVVVVVVVVVVVVVVVVVVVVVVVVVVVVVVVVVVVVVVVVVPPPDD

Organism: NCBI:txid326594

InterPro domains:
  IPR009290 Radial spoke 3 [PF06098] (120-341)
  IPR009290 Radial spoke 3 [PTHR21648] (50-355)

Secondary structure (DSSP, 8-state):
----PPP----------------------------------------------------GGG-TT--------------HHHHHHHHHHHHHHHHHHHHHHHHHHHHHHHGGGS-PPPPTT-PPP----S-----------------------PPPPPPP--PPP-S--------TTTT--HHHHHHHHHHHHHHHHHHHHHHHHHHHHHHHHHHHHHHHHHHHHHHHHHHHHHHHHHHHHHHHHHHHHHHHHHHHHHHHHHHHHHHHHHHHHHHHHHHHHHHHHHHHHHTT-S--HHHHHIIIIIHHHHHHHHHHHHHHHHHHHHHHHHHHHHHHHHHHHHHHHHHHHHHHHHHHHHHHHHHHTTSS--

Radius of gyration: 89.82 Å; chains: 1; bounding box: 234×99×232 Å

Sequence (370 aa):
MKTQYCPLCNRGGLSVRNDTVKFDNLHSCKYLLTPVTAESLTNLQKKCQTMNHPQIFGNLTFNQRLMRNNIFSTPVVMDCEKAQVKKYIEMKKRQSVRKYDELKVLNAKLVRIGTPPLITGRKHEPVQTELFLEELFEKPDESEVALQTDYFLNKPSTPLYCSTKMGQDASTQIESGDLFDYDVEIQPILEVLVNKTIEQALIEVLEEEEIATLREQQRKFLELRAVEKAEQQRLEEQDRRLREEKNRRVKQYEEGIKKQQETKERVAAAVLLTGYIAELLPIVLEGLKISGFLLDEIKTDVQQEFMPWLMKELKKEIGTMIQSRSILEELVKKIIKNRFKIYTQLGDEYDASRKLKVKSLENICKEEEY